Protein AF-A0A9P6A422-F1 (afdb_monomer)

Radius of gyration: 21.36 Å; Cα contacts (8 Å, |Δi|>4): 138; chains: 1; bounding box: 48×34×59 Å

Organism: Pleurotus eryngii (NCBI:txid5323)

Secondary structure (DSSP, 8-state):
--TTTTPPPPPHHHHHHHHHHHHHHHH-S-HHHHHHTHHHHHHHHHHHHHH---GGGHHHHHHHHHHHHHHHIIIIIS-HHHH--BTT--S--GGGS-HHHHHHHHHHHHT-TT-TTBTTS--SS-SPPP-TT--HHHHHHHHHHHHHHHHHHHHHHHHHHHHHS-TTT--TTTTT--GGGS-HHHHHHHHHHHHHHHHHHHHHHHHHT-

Mean predicted aligned error: 10.04 Å

Structure (mmCIF, N/CA/C/O backbone):
data_AF-A0A9P6A422-F1
#
_entry.id   AF-A0A9P6A422-F1
#
loop_
_atom_site.group_PDB
_atom_site.id
_atom_site.type_symbol
_atom_site.label_atom_id
_atom_site.label_alt_id
_atom_site.label_comp_id
_atom_site.label_asym_id
_atom_site.label_entity_id
_atom_site.label_seq_id
_atom_site.pdbx_PDB_ins_code
_atom_site.Cartn_x
_atom_site.Cartn_y
_atom_site.Cartn_z
_atom_site.occupancy
_atom_site.B_iso_or_equiv
_atom_site.auth_seq_id
_atom_site.auth_comp_id
_atom_site.auth_asym_id
_atom_site.auth_atom_id
_atom_site.pdbx_PDB_model_num
ATOM 1 N N . MET A 1 1 ? 5.322 5.965 -35.456 1.00 50.47 1 MET A N 1
ATOM 2 C CA . MET A 1 1 ? 4.698 5.016 -34.503 1.00 50.47 1 MET A CA 1
ATOM 3 C C . MET A 1 1 ? 5.110 5.480 -33.109 1.00 50.47 1 MET A C 1
ATOM 5 O O . MET A 1 1 ? 5.728 4.737 -32.365 1.00 50.47 1 MET A O 1
ATOM 9 N N . ASP A 1 2 ? 4.810 6.753 -32.805 1.00 49.56 2 ASP A N 1
ATOM 10 C CA . ASP A 1 2 ? 5.551 7.575 -31.824 1.00 49.56 2 ASP A CA 1
ATOM 11 C C . ASP A 1 2 ? 4.653 8.130 -30.707 1.00 49.56 2 ASP A C 1
ATOM 13 O O . ASP A 1 2 ? 5.105 8.862 -29.832 1.00 49.56 2 ASP A O 1
ATOM 17 N N . SER A 1 3 ? 3.362 7.783 -30.714 1.00 54.41 3 SER A N 1
ATOM 18 C CA . SER A 1 3 ? 2.372 8.323 -29.774 1.00 54.41 3 SER A CA 1
ATOM 19 C C . SER A 1 3 ? 2.436 7.711 -28.372 1.00 54.41 3 SER A C 1
ATOM 21 O O . SER A 1 3 ? 1.916 8.305 -27.432 1.00 54.41 3 SER A O 1
ATOM 23 N N . ASP A 1 4 ? 3.071 6.547 -28.198 1.00 50.34 4 ASP A N 1
ATOM 24 C CA . ASP A 1 4 ? 3.200 5.901 -26.881 1.00 50.34 4 ASP A CA 1
ATOM 25 C C . ASP A 1 4 ? 4.371 6.432 -26.048 1.00 50.34 4 ASP A C 1
ATOM 27 O O . ASP A 1 4 ? 4.423 6.224 -24.838 1.00 50.34 4 ASP A O 1
ATOM 31 N N . LEU A 1 5 ? 5.284 7.172 -26.675 1.00 53.88 5 LEU A N 1
ATOM 32 C CA . LEU A 1 5 ? 6.497 7.684 -26.046 1.00 53.88 5 LEU A CA 1
ATOM 33 C C . LEU A 1 5 ? 6.293 8.961 -25.227 1.00 53.88 5 LEU A C 1
ATOM 35 O O .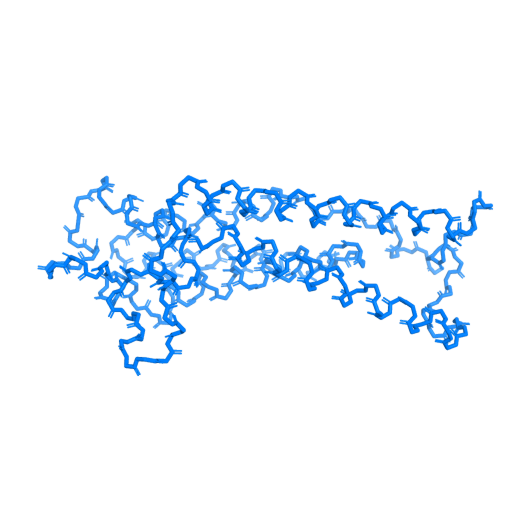 LEU A 1 5 ? 7.160 9.349 -24.449 1.00 53.88 5 LEU A O 1
ATOM 39 N N . GLN A 1 6 ? 5.158 9.630 -25.419 1.00 61.75 6 GLN A N 1
ATOM 40 C CA . GLN A 1 6 ? 4.910 10.962 -24.875 1.00 61.75 6 GLN A CA 1
ATOM 41 C C . GLN A 1 6 ? 3.718 10.983 -23.917 1.00 61.75 6 GLN A C 1
ATOM 43 O O . GLN A 1 6 ? 3.042 12.000 -23.768 1.00 61.75 6 GLN A O 1
ATOM 48 N N . ARG A 1 7 ? 3.438 9.853 -23.255 1.00 66.69 7 ARG A N 1
ATOM 49 C CA . ARG A 1 7 ? 2.461 9.839 -22.165 1.00 66.69 7 ARG A CA 1
ATOM 50 C C . ARG A 1 7 ? 3.098 10.469 -20.925 1.00 66.69 7 ARG A C 1
ATOM 52 O O . ARG A 1 7 ? 4.221 10.105 -20.572 1.00 66.69 7 ARG A O 1
ATOM 59 N N . PRO A 1 8 ? 2.422 11.426 -20.271 1.00 70.69 8 PRO A N 1
ATOM 60 C CA . PRO A 1 8 ? 2.937 12.004 -19.042 1.00 70.69 8 PRO A CA 1
ATOM 61 C C . PRO A 1 8 ? 3.071 10.905 -17.977 1.00 70.69 8 PRO A C 1
ATOM 63 O O . PRO A 1 8 ? 2.218 10.015 -17.920 1.00 70.69 8 PRO A O 1
ATOM 66 N N . PRO A 1 9 ? 4.113 10.957 -17.128 1.00 73.62 9 PRO A N 1
ATOM 67 C CA . PRO A 1 9 ? 4.265 9.996 -16.046 1.00 73.62 9 PRO A CA 1
ATOM 68 C C . PRO A 1 9 ? 3.035 10.037 -15.141 1.00 73.62 9 PRO A C 1
ATOM 70 O O . PRO A 1 9 ? 2.469 11.109 -14.883 1.00 73.62 9 PRO A O 1
ATOM 73 N N . VAL A 1 10 ? 2.623 8.872 -14.641 1.00 76.06 10 VAL A N 1
ATOM 74 C CA . VAL A 1 10 ? 1.499 8.802 -13.705 1.00 76.06 10 VAL A CA 1
ATOM 75 C C . VAL A 1 10 ? 1.846 9.617 -12.464 1.00 76.06 10 VAL A C 1
ATOM 77 O O . VAL A 1 10 ? 2.835 9.367 -11.776 1.00 76.06 10 VAL A O 1
ATOM 80 N N . SER A 1 11 ? 1.019 10.620 -12.178 1.00 82.50 11 SER A N 1
ATOM 81 C CA . SER A 1 11 ? 1.226 11.505 -11.036 1.00 82.50 11 SER A CA 1
ATOM 82 C C . SER A 1 11 ? 1.180 10.714 -9.728 1.00 82.50 11 SER A C 1
ATOM 84 O O . SER A 1 11 ? 0.173 10.073 -9.418 1.00 82.50 11 SER A O 1
ATOM 86 N N . SER A 1 12 ? 2.235 10.817 -8.913 1.00 79.69 12 SER A N 1
ATOM 87 C CA . SER A 1 12 ? 2.322 10.177 -7.590 1.00 79.69 12 SER A CA 1
ATOM 88 C C . SER A 1 12 ? 1.154 10.539 -6.665 1.00 79.69 12 SER A C 1
ATOM 90 O O . SER A 1 12 ? 0.805 9.770 -5.770 1.00 79.69 12 SER A O 1
ATOM 92 N N . TRP A 1 13 ? 0.506 11.686 -6.899 1.00 84.19 13 TRP A N 1
ATOM 93 C CA . TRP A 1 13 ? -0.685 12.108 -6.164 1.00 84.19 13 TRP A CA 1
ATOM 94 C C . TRP A 1 13 ? -1.854 11.134 -6.296 1.00 84.19 13 TRP A C 1
ATOM 96 O O . TRP A 1 13 ? -2.629 11.003 -5.353 1.00 84.19 13 TRP A O 1
ATOM 106 N N . LEU A 1 14 ? -1.968 10.409 -7.411 1.00 82.44 14 LEU A N 1
ATOM 107 C CA . LEU A 1 14 ? -3.043 9.436 -7.599 1.00 82.44 14 LEU A CA 1
ATOM 108 C C . LEU A 1 14 ? -2.920 8.257 -6.621 1.00 82.44 14 LEU A C 1
ATOM 110 O O . LEU A 1 14 ? -3.919 7.811 -6.060 1.00 82.44 14 LEU A O 1
ATOM 114 N N . LEU A 1 15 ? -1.699 7.820 -6.308 1.00 78.19 15 LEU A N 1
ATOM 115 C CA . LEU A 1 15 ? -1.462 6.786 -5.293 1.00 78.19 15 LEU A CA 1
ATOM 116 C C . LEU A 1 15 ? -1.848 7.286 -3.910 1.00 78.19 15 LEU A C 1
ATOM 118 O O . LEU A 1 15 ? -2.581 6.618 -3.183 1.00 78.19 15 LEU A O 1
ATOM 122 N N . ILE A 1 16 ? -1.391 8.495 -3.577 1.00 85.62 16 ILE A N 1
ATOM 123 C CA . ILE A 1 16 ? -1.688 9.137 -2.299 1.00 85.62 16 ILE A CA 1
ATOM 124 C C . ILE A 1 16 ? -3.201 9.308 -2.154 1.00 85.62 16 ILE A C 1
ATOM 126 O O . ILE A 1 16 ? -3.734 9.054 -1.080 1.00 85.62 16 ILE A O 1
ATOM 130 N N . SER A 1 17 ? -3.906 9.656 -3.235 1.00 88.25 17 SER A N 1
ATOM 131 C CA . SER A 1 17 ? -5.358 9.824 -3.219 1.00 88.25 17 SER A CA 1
ATOM 132 C C . SER A 1 17 ? -6.096 8.524 -2.894 1.00 88.25 17 SER A C 1
ATOM 134 O O . SER A 1 17 ? -7.025 8.546 -2.092 1.00 88.25 17 SER A O 1
ATOM 136 N N . SER A 1 18 ? -5.642 7.375 -3.412 1.00 86.94 18 SER A N 1
ATOM 137 C CA . SER A 1 18 ? -6.253 6.079 -3.088 1.00 86.94 18 SER A CA 1
ATOM 138 C C . SER A 1 18 ? -6.101 5.717 -1.602 1.00 86.94 18 SER A C 1
ATOM 140 O O . SER A 1 18 ? -7.082 5.345 -0.956 1.00 86.94 18 SER A O 1
ATOM 142 N N . ALA A 1 19 ? -4.918 5.943 -1.020 1.00 85.19 19 ALA A N 1
ATOM 143 C CA . ALA A 1 19 ? -4.679 5.745 0.410 1.00 85.19 19 ALA A CA 1
ATOM 144 C C . ALA A 1 19 ? -5.467 6.748 1.270 1.00 85.19 19 ALA A C 1
ATOM 146 O O . ALA A 1 19 ? -6.053 6.389 2.295 1.00 85.19 19 ALA A O 1
ATOM 147 N N . ALA A 1 20 ? -5.522 8.006 0.827 1.00 90.00 20 ALA A N 1
ATOM 148 C CA . ALA A 1 20 ? -6.262 9.069 1.490 1.00 90.00 20 ALA A CA 1
ATOM 149 C C . ALA A 1 20 ? -7.777 8.830 1.475 1.00 90.00 20 ALA A C 1
ATOM 151 O O . ALA A 1 20 ? -8.452 9.319 2.372 1.00 90.00 20 ALA A O 1
ATOM 152 N N . LEU A 1 21 ? -8.309 8.072 0.508 1.00 92.06 21 LEU A N 1
ATOM 153 C CA . LEU A 1 21 ? -9.710 7.635 0.468 1.00 92.06 21 LEU A CA 1
ATOM 154 C C . LEU A 1 21 ? -9.967 6.393 1.329 1.00 92.06 21 LEU A C 1
ATOM 156 O O . LEU A 1 21 ? -11.019 6.286 1.962 1.00 92.06 21 LEU A O 1
ATOM 160 N N . ALA A 1 22 ? -9.003 5.474 1.407 1.00 91.81 22 ALA A N 1
ATOM 161 C CA . ALA A 1 22 ? -9.111 4.285 2.249 1.00 91.81 22 ALA A CA 1
ATOM 162 C C . ALA A 1 22 ? -9.217 4.637 3.740 1.00 91.81 22 ALA A C 1
ATOM 164 O O . ALA A 1 22 ? -9.979 4.017 4.479 1.00 91.81 22 ALA A O 1
ATOM 165 N N . PHE A 1 23 ? -8.488 5.663 4.184 1.00 94.25 23 PHE A N 1
ATOM 166 C CA . PHE A 1 23 ? -8.504 6.113 5.574 1.00 94.25 23 PHE A CA 1
ATOM 167 C C . PHE A 1 23 ? -9.903 6.528 6.083 1.00 94.25 23 PHE A C 1
ATOM 169 O O . PHE A 1 23 ? -10.388 5.900 7.027 1.00 94.25 23 PHE A O 1
ATOM 176 N N . PRO A 1 24 ? -10.609 7.510 5.485 1.00 94.06 24 PRO A N 1
ATOM 177 C CA . PRO A 1 24 ? -11.956 7.877 5.908 1.00 94.06 24 PRO A CA 1
ATOM 178 C C . PRO A 1 24 ? -12.954 6.737 5.694 1.00 94.06 24 PRO A C 1
ATOM 180 O O . PRO A 1 24 ? -13.837 6.561 6.532 1.00 94.06 24 PRO A O 1
ATOM 183 N N . ALA A 1 25 ? -12.784 5.910 4.653 1.00 94.31 25 ALA A N 1
ATOM 184 C CA . ALA A 1 25 ? -13.606 4.718 4.464 1.00 94.31 25 ALA A CA 1
ATOM 185 C C . ALA A 1 25 ? -13.506 3.783 5.681 1.00 94.31 25 ALA A C 1
ATOM 187 O O . ALA A 1 25 ? -14.521 3.411 6.263 1.00 94.31 25 ALA A O 1
ATOM 188 N N . LEU A 1 26 ? -12.297 3.492 6.163 1.00 94.31 26 LEU A N 1
ATOM 189 C CA . LEU A 1 26 ? -12.078 2.689 7.369 1.00 94.31 26 LEU A CA 1
ATOM 190 C C . LEU A 1 26 ? -12.557 3.373 8.658 1.00 94.31 26 LEU A C 1
ATOM 192 O O . LEU A 1 26 ? -12.781 2.700 9.663 1.00 94.31 26 LEU A O 1
ATOM 196 N N . MET A 1 27 ? -12.764 4.689 8.660 1.00 94.69 27 MET A N 1
ATOM 197 C CA . MET A 1 27 ? -13.349 5.395 9.801 1.00 94.69 27 MET A CA 1
ATOM 198 C C . MET A 1 27 ? -14.884 5.303 9.842 1.00 94.69 27 MET A C 1
ATOM 200 O O . MET A 1 27 ? -15.479 5.432 10.922 1.00 94.69 27 MET A O 1
ATOM 204 N N . CYS A 1 28 ? -15.545 5.035 8.713 1.00 93.81 28 CYS A N 1
ATOM 205 C CA . CYS A 1 28 ? -16.999 4.903 8.633 1.00 93.81 28 CYS A CA 1
ATOM 206 C C . CYS A 1 28 ? -17.506 3.636 9.347 1.00 93.81 28 CYS A C 1
ATOM 208 O O . CYS A 1 28 ? -17.132 2.513 9.007 1.00 93.81 28 CYS A O 1
ATOM 210 N N . ARG A 1 29 ? -18.427 3.802 10.313 1.00 92.56 29 ARG A N 1
ATOM 211 C CA . ARG A 1 29 ? -19.076 2.676 11.028 1.00 92.56 29 ARG A CA 1
ATOM 212 C C . ARG A 1 29 ? -19.962 1.834 10.116 1.00 92.56 29 ARG A C 1
ATOM 214 O O . ARG A 1 29 ? -20.021 0.619 10.265 1.00 92.56 29 ARG A O 1
ATOM 221 N N . SER A 1 30 ? -20.668 2.493 9.200 1.00 93.06 30 SER A N 1
ATOM 222 C CA . SER A 1 30 ? -21.609 1.834 8.299 1.00 93.06 30 SER A CA 1
ATOM 223 C C . SER A 1 30 ? -20.858 1.010 7.257 1.00 93.06 30 SER A C 1
ATOM 225 O O . SER A 1 30 ? -20.099 1.567 6.464 1.00 93.06 30 SER A O 1
ATOM 227 N N . ALA A 1 31 ? -21.113 -0.299 7.225 1.00 91.62 31 ALA A N 1
ATOM 228 C CA . ALA A 1 31 ? -20.566 -1.195 6.208 1.00 91.62 31 ALA A CA 1
ATOM 229 C C . ALA A 1 31 ? -20.963 -0.760 4.788 1.00 91.62 31 ALA A C 1
ATOM 231 O O . ALA A 1 31 ? -20.162 -0.856 3.863 1.00 91.62 31 ALA A O 1
ATOM 232 N N . LEU A 1 32 ? -22.171 -0.210 4.617 1.00 93.25 32 LEU A N 1
ATOM 233 C CA . LEU A 1 32 ? -22.627 0.298 3.324 1.00 93.25 32 LEU A CA 1
ATOM 234 C C . LEU A 1 32 ? -21.834 1.537 2.894 1.00 93.25 32 LEU A C 1
ATOM 236 O O . LEU A 1 32 ? -21.436 1.629 1.738 1.00 93.25 32 LEU A O 1
ATOM 240 N N . ALA A 1 33 ? -21.531 2.447 3.826 1.00 93.06 33 ALA A N 1
ATOM 241 C CA . ALA A 1 33 ? -20.682 3.603 3.535 1.00 93.06 33 ALA A CA 1
ATOM 242 C C . ALA A 1 33 ? -19.250 3.180 3.160 1.00 93.06 33 ALA A C 1
ATOM 244 O O . ALA A 1 33 ? -18.684 3.727 2.218 1.00 93.06 33 ALA A O 1
ATOM 245 N N . ARG A 1 34 ? -18.690 2.164 3.837 1.00 93.19 34 ARG A N 1
ATOM 246 C CA . ARG A 1 34 ? -17.381 1.583 3.480 1.00 93.19 34 ARG A CA 1
ATOM 247 C C . ARG A 1 34 ? -17.375 1.032 2.058 1.00 93.19 34 ARG A C 1
ATOM 249 O O . ARG A 1 34 ? -16.509 1.392 1.268 1.00 93.19 34 ARG A O 1
ATOM 256 N N . LYS A 1 35 ? -18.379 0.222 1.716 1.00 93.62 35 LYS A N 1
ATOM 257 C CA . LYS A 1 35 ? -18.535 -0.353 0.373 1.00 93.62 35 LYS A CA 1
ATOM 258 C C . LYS A 1 35 ? -18.753 0.721 -0.692 1.00 93.62 35 LYS A C 1
ATOM 260 O O . LYS A 1 35 ? -18.189 0.617 -1.773 1.00 93.62 35 LYS A O 1
ATOM 265 N N . ALA A 1 36 ? -19.500 1.783 -0.389 1.00 94.00 36 ALA A N 1
ATOM 266 C CA . ALA A 1 36 ? -19.685 2.906 -1.309 1.00 94.00 36 ALA A CA 1
ATOM 267 C C . ALA A 1 36 ? -18.361 3.627 -1.625 1.00 94.00 36 ALA A C 1
ATOM 269 O O . ALA A 1 36 ? -18.140 4.032 -2.764 1.00 94.00 36 ALA A O 1
ATOM 270 N N . MET A 1 37 ? -17.445 3.719 -0.654 1.00 92.69 37 MET A N 1
ATOM 271 C CA . MET A 1 37 ? -16.109 4.300 -0.852 1.00 92.69 37 MET A CA 1
ATOM 272 C C . MET A 1 37 ? -15.181 3.438 -1.718 1.00 92.69 37 MET A C 1
ATOM 274 O O . MET A 1 37 ? -14.137 3.922 -2.151 1.00 92.69 37 MET A O 1
ATOM 278 N N . LEU A 1 38 ? -15.565 2.202 -2.050 1.00 91.94 38 LEU A N 1
ATOM 279 C CA . LEU A 1 38 ? -14.851 1.416 -3.052 1.00 91.94 38 LEU A CA 1
ATOM 280 C C . LEU A 1 38 ? -15.003 2.015 -4.458 1.00 91.94 38 LEU A C 1
ATOM 282 O O . LEU A 1 38 ? -14.076 1.925 -5.256 1.00 91.94 38 LEU A O 1
ATOM 286 N N . LEU A 1 39 ? -16.141 2.649 -4.761 1.00 93.75 39 LEU A N 1
ATOM 287 C CA . LEU A 1 39 ? -16.418 3.214 -6.081 1.00 93.75 39 LEU A CA 1
ATOM 288 C C . LEU A 1 39 ? -15.368 4.253 -6.525 1.00 93.75 39 LEU A C 1
ATOM 290 O O . LEU A 1 39 ? -14.818 4.086 -7.615 1.00 93.75 39 LEU A O 1
ATOM 294 N N . PRO A 1 40 ? -15.020 5.285 -5.726 1.00 93.00 40 PRO A N 1
ATOM 295 C CA . PRO A 1 40 ? -13.968 6.223 -6.117 1.00 93.00 40 PRO A CA 1
ATOM 296 C C . PRO A 1 40 ? -12.580 5.566 -6.207 1.00 93.00 40 PRO A C 1
ATOM 298 O O . PRO A 1 40 ? -11.802 5.932 -7.083 1.00 93.00 40 PRO A O 1
ATOM 301 N N . VAL A 1 41 ? -12.272 4.562 -5.375 1.00 90.06 41 VAL A N 1
ATOM 302 C CA . VAL A 1 41 ? -10.997 3.818 -5.452 1.00 90.06 41 VAL A CA 1
ATOM 303 C C . VAL A 1 41 ? -10.908 3.011 -6.750 1.00 90.06 41 VAL A C 1
ATOM 305 O O . VAL A 1 41 ? -9.895 3.068 -7.447 1.00 90.06 41 VAL A O 1
ATOM 308 N N . ALA A 1 42 ? -11.985 2.313 -7.117 1.00 89.94 42 ALA A N 1
ATOM 309 C CA . ALA A 1 42 ? -12.092 1.596 -8.383 1.00 89.94 42 ALA A CA 1
ATOM 310 C C . ALA A 1 42 ? -12.014 2.555 -9.581 1.00 89.94 42 ALA A C 1
ATOM 312 O O . ALA A 1 42 ? -11.353 2.247 -10.569 1.00 89.94 42 ALA A O 1
ATOM 313 N N . GLY A 1 43 ? -12.618 3.743 -9.470 1.00 91.31 43 GLY A N 1
ATOM 314 C CA . GLY A 1 43 ? -12.515 4.804 -10.470 1.00 91.31 43 GLY A CA 1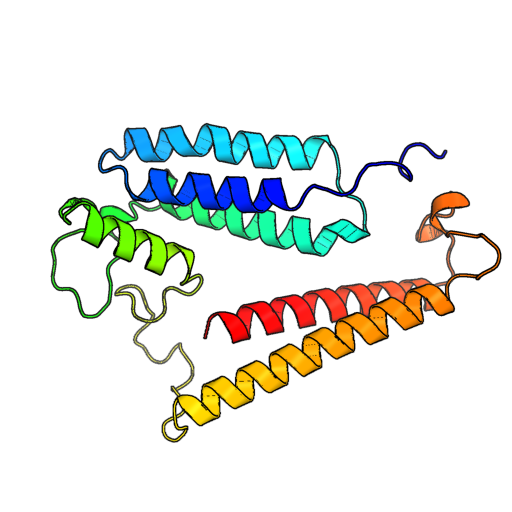
ATOM 315 C C . GLY A 1 43 ? -11.074 5.273 -10.694 1.00 91.31 43 GLY A C 1
ATOM 316 O O . GLY A 1 43 ? -10.645 5.371 -11.840 1.00 91.31 43 GLY A O 1
ATOM 317 N N . ILE A 1 44 ? -10.299 5.489 -9.624 1.00 88.31 44 ILE A N 1
ATOM 318 C CA . ILE A 1 44 ? -8.869 5.843 -9.720 1.00 88.31 44 ILE A CA 1
ATOM 319 C C . ILE A 1 44 ? -8.072 4.712 -10.379 1.00 88.31 44 ILE A C 1
ATOM 321 O O . ILE A 1 44 ? -7.267 4.969 -11.273 1.00 88.31 44 ILE A O 1
ATOM 325 N N . ALA A 1 45 ? -8.308 3.463 -9.972 1.00 87.38 45 ALA A N 1
ATOM 326 C CA . ALA A 1 45 ? -7.628 2.306 -10.549 1.00 87.38 45 ALA A CA 1
ATOM 327 C C . ALA A 1 45 ? -7.923 2.162 -12.053 1.00 87.38 45 ALA A C 1
ATOM 329 O O . ALA A 1 45 ? -7.004 1.981 -12.852 1.00 87.38 45 ALA A O 1
ATOM 330 N N . LEU A 1 46 ? -9.192 2.311 -12.448 1.00 89.38 46 LEU A N 1
ATOM 331 C CA . LEU A 1 46 ? -9.621 2.259 -13.844 1.00 89.38 46 LEU A CA 1
ATOM 332 C C . LEU A 1 46 ? -9.068 3.438 -14.657 1.00 89.38 46 LEU A C 1
ATOM 334 O O . LEU A 1 46 ? -8.621 3.253 -15.787 1.00 89.38 46 LEU A O 1
ATOM 338 N N . TYR A 1 47 ? -9.046 4.643 -14.086 1.00 87.75 47 TYR A N 1
ATOM 339 C CA . TYR A 1 47 ? -8.433 5.812 -14.718 1.00 87.75 47 TYR A CA 1
ATOM 340 C C . TYR A 1 47 ? -6.949 5.567 -15.021 1.00 87.75 47 TYR A C 1
ATOM 342 O O . TYR A 1 47 ? -6.496 5.778 -16.142 1.00 87.75 47 TYR A O 1
ATOM 350 N N . ILE A 1 48 ? -6.195 5.032 -14.061 1.00 81.88 48 ILE A N 1
ATOM 351 C CA . ILE A 1 48 ? -4.771 4.726 -14.258 1.00 81.88 48 ILE A CA 1
ATOM 352 C C . ILE A 1 48 ? -4.584 3.628 -15.313 1.00 81.88 48 ILE A C 1
ATOM 354 O O . ILE A 1 48 ? -3.705 3.737 -16.167 1.00 81.88 48 ILE A O 1
ATOM 358 N N . ALA A 1 49 ? -5.442 2.605 -15.309 1.00 82.12 49 ALA A N 1
ATOM 359 C CA . ALA A 1 49 ? -5.415 1.550 -16.318 1.00 82.12 49 ALA A CA 1
ATOM 360 C C . ALA A 1 49 ? -5.718 2.071 -17.737 1.00 82.12 49 ALA A C 1
ATOM 362 O O . ALA A 1 49 ? -5.129 1.588 -18.701 1.00 82.12 49 ALA A O 1
ATOM 363 N N . THR A 1 50 ? -6.605 3.062 -17.874 1.00 83.12 50 THR A N 1
ATOM 364 C CA . THR A 1 50 ? -7.034 3.612 -19.176 1.00 83.12 50 THR A CA 1
ATOM 365 C C . THR A 1 50 ? -6.073 4.652 -19.745 1.00 83.12 50 THR A C 1
ATOM 367 O O . THR A 1 50 ? -5.823 4.642 -20.949 1.00 83.12 50 THR A O 1
ATOM 370 N N . VAL A 1 51 ? -5.476 5.508 -18.906 1.00 80.06 51 VAL A N 1
ATOM 371 C CA . VAL A 1 51 ? -4.403 6.432 -19.326 1.00 80.06 51 VAL A CA 1
ATOM 372 C C . VAL A 1 51 ? -3.178 5.654 -19.819 1.00 80.06 51 VAL A C 1
ATOM 374 O O . VAL A 1 51 ? -2.453 6.112 -20.706 1.00 80.06 51 VAL A O 1
ATOM 377 N N . GLY A 1 52 ? -2.998 4.433 -19.313 1.00 69.00 52 GLY A N 1
ATOM 378 C CA . GLY A 1 52 ? -1.863 3.580 -19.612 1.00 69.00 52 GLY A CA 1
ATOM 379 C C . GLY A 1 52 ? -0.611 4.067 -18.894 1.00 69.00 52 GLY A C 1
ATOM 380 O O . GLY A 1 52 ? -0.415 5.255 -18.646 1.00 69.00 52 GLY A O 1
ATOM 381 N N . MET A 1 53 ? 0.236 3.117 -18.528 1.00 73.19 53 MET A N 1
ATOM 382 C CA . MET A 1 53 ? 1.459 3.372 -17.779 1.00 73.19 53 MET A CA 1
ATOM 383 C C . MET A 1 53 ? 2.657 3.213 -18.698 1.00 73.19 53 MET A C 1
ATOM 385 O O . MET A 1 53 ? 2.703 2.282 -19.506 1.00 73.19 53 MET A O 1
ATOM 389 N N . SER A 1 54 ? 3.631 4.115 -18.570 1.00 73.44 54 SER A N 1
ATOM 390 C CA . SER A 1 54 ? 4.918 3.902 -19.218 1.00 73.44 54 SER A CA 1
ATOM 391 C C . SER A 1 54 ? 5.598 2.683 -18.590 1.00 73.44 54 SER A C 1
ATOM 393 O O . SER A 1 54 ? 5.303 2.291 -17.458 1.00 73.44 54 SER A O 1
ATOM 395 N N . ILE A 1 55 ? 6.559 2.086 -19.293 1.00 65.12 55 ILE A N 1
ATOM 396 C CA . ILE A 1 55 ? 7.340 0.972 -18.736 1.00 65.12 55 ILE A CA 1
ATOM 397 C C . ILE A 1 55 ? 8.071 1.410 -17.444 1.00 65.1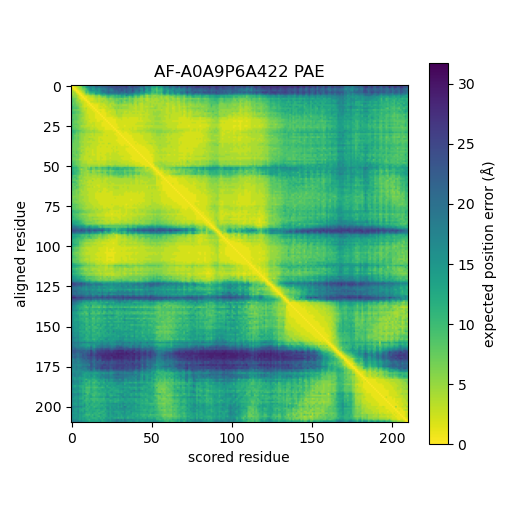2 55 ILE A C 1
ATOM 399 O O . ILE A 1 55 ? 8.218 0.623 -16.508 1.00 65.12 55 ILE A O 1
ATOM 403 N N . GLY A 1 56 ? 8.456 2.690 -17.348 1.00 65.88 56 GLY A N 1
ATOM 404 C CA . GLY A 1 56 ? 9.054 3.276 -16.144 1.00 65.88 56 GLY A CA 1
ATOM 405 C C . GLY A 1 56 ? 8.119 3.311 -14.929 1.00 65.88 56 GLY A C 1
ATOM 406 O O . GLY A 1 56 ? 8.598 3.315 -13.796 1.00 65.88 56 GLY A O 1
ATOM 407 N N . ASP A 1 57 ? 6.803 3.248 -15.145 1.00 73.81 57 ASP A N 1
ATOM 408 C CA . ASP A 1 57 ? 5.784 3.293 -14.093 1.00 73.81 57 ASP A CA 1
ATOM 409 C C . ASP A 1 57 ? 5.412 1.897 -13.561 1.00 73.81 57 ASP A C 1
ATOM 411 O O . ASP A 1 57 ? 4.565 1.781 -12.678 1.00 73.81 57 ASP A O 1
ATOM 415 N N . TYR A 1 58 ? 6.043 0.818 -14.040 1.00 71.69 58 TYR A N 1
ATOM 416 C CA . TYR A 1 58 ? 5.668 -0.559 -13.686 1.00 71.69 58 TYR A CA 1
ATOM 417 C C . TYR A 1 58 ? 5.707 -0.847 -12.176 1.00 71.69 58 TYR A C 1
ATOM 419 O O . TYR A 1 58 ? 4.815 -1.491 -11.624 1.00 71.69 58 TYR A O 1
ATOM 427 N N . VAL A 1 59 ? 6.723 -0.341 -11.469 1.00 73.19 59 VAL A N 1
ATOM 428 C CA . VAL A 1 59 ? 6.814 -0.487 -10.003 1.00 73.19 59 VAL A CA 1
ATOM 429 C C . VAL A 1 59 ? 5.629 0.199 -9.324 1.00 73.19 59 VAL A C 1
ATOM 431 O O . VAL A 1 59 ? 5.058 -0.326 -8.367 1.00 73.19 59 VAL A O 1
ATOM 434 N N . MET A 1 60 ? 5.235 1.354 -9.857 1.00 75.88 60 MET A N 1
ATOM 435 C CA . MET A 1 60 ? 4.113 2.130 -9.361 1.00 75.88 60 MET A CA 1
ATOM 436 C C . MET A 1 60 ? 2.781 1.428 -9.611 1.00 75.88 60 MET A C 1
ATOM 438 O O . MET A 1 60 ? 1.951 1.343 -8.708 1.00 75.88 60 MET A O 1
ATOM 442 N N . ALA A 1 61 ? 2.624 0.856 -10.805 1.00 78.44 61 ALA A N 1
ATOM 443 C CA . ALA A 1 61 ? 1.503 0.010 -11.187 1.00 78.44 61 ALA A CA 1
ATOM 444 C C . ALA A 1 61 ? 1.319 -1.151 -10.207 1.00 78.44 61 ALA A C 1
ATOM 446 O O . ALA A 1 61 ? 0.218 -1.389 -9.710 1.00 78.44 61 ALA A O 1
ATOM 447 N N . GLY A 1 62 ? 2.412 -1.858 -9.903 1.00 78.94 62 GLY A N 1
ATOM 448 C CA . GLY A 1 62 ? 2.406 -2.984 -8.975 1.00 78.94 62 GLY A CA 1
ATOM 449 C C . GLY A 1 62 ? 2.015 -2.562 -7.560 1.00 78.94 62 GLY A C 1
ATOM 450 O O . GLY A 1 62 ? 1.153 -3.193 -6.948 1.00 78.94 62 GLY A O 1
ATOM 451 N N . ALA A 1 63 ? 2.592 -1.465 -7.060 1.00 80.38 63 ALA A N 1
ATOM 452 C CA . ALA A 1 63 ? 2.266 -0.924 -5.742 1.00 80.38 63 ALA A CA 1
ATOM 453 C C . ALA A 1 63 ? 0.794 -0.493 -5.642 1.00 80.38 63 ALA A C 1
ATOM 455 O O . ALA A 1 63 ? 0.114 -0.861 -4.685 1.00 80.38 63 ALA A O 1
ATOM 456 N N . LEU A 1 64 ? 0.285 0.227 -6.647 1.00 82.69 64 LEU A N 1
ATOM 457 C CA . LEU A 1 64 ? -1.122 0.612 -6.735 1.00 82.69 64 LEU A CA 1
ATOM 458 C C . LEU A 1 64 ? -2.031 -0.614 -6.750 1.00 82.69 64 LEU 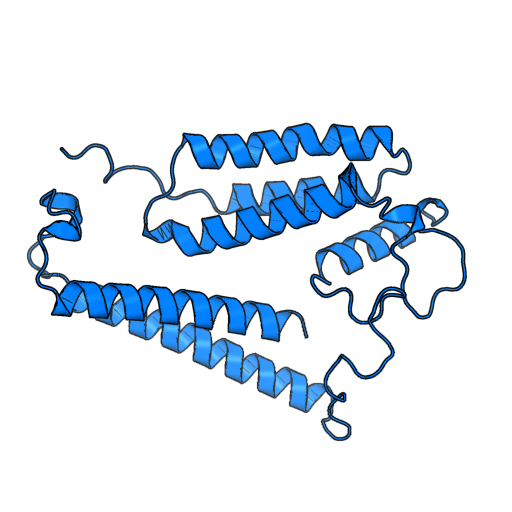A C 1
ATOM 460 O O . LEU A 1 64 ? -3.006 -0.658 -6.011 1.00 82.69 64 LEU A O 1
ATOM 464 N N . THR A 1 65 ? -1.713 -1.602 -7.583 1.00 83.56 65 THR A N 1
ATOM 465 C CA . THR A 1 65 ? -2.518 -2.818 -7.734 1.00 83.56 65 THR A CA 1
ATOM 466 C C . THR A 1 65 ? -2.625 -3.554 -6.402 1.00 83.56 65 THR A C 1
ATOM 468 O O . THR A 1 65 ? -3.729 -3.845 -5.946 1.00 83.56 65 THR A O 1
ATOM 471 N N . ALA A 1 66 ? -1.493 -3.778 -5.725 1.00 84.69 66 ALA A N 1
ATOM 472 C CA . ALA A 1 66 ? -1.474 -4.378 -4.393 1.00 84.69 66 ALA A CA 1
ATOM 473 C C . ALA A 1 66 ? -2.295 -3.560 -3.381 1.00 84.69 66 ALA A C 1
ATOM 475 O O . ALA A 1 66 ? -3.028 -4.127 -2.572 1.00 84.69 66 ALA A O 1
ATOM 476 N N . HIS A 1 67 ? -2.214 -2.229 -3.450 1.00 85.94 67 HIS A N 1
ATOM 477 C CA . HIS A 1 67 ? -2.959 -1.341 -2.566 1.00 85.94 67 HIS A CA 1
ATOM 478 C C . HIS A 1 67 ? -4.473 -1.387 -2.814 1.00 85.94 67 HIS A C 1
ATOM 480 O O . HIS A 1 67 ? -5.244 -1.496 -1.865 1.00 85.94 67 HIS A O 1
ATOM 486 N N . VAL A 1 68 ? -4.907 -1.370 -4.076 1.00 89.06 68 VAL A N 1
ATOM 487 C CA . VAL A 1 68 ? -6.321 -1.483 -4.463 1.00 89.06 68 VAL A CA 1
ATOM 488 C C . VAL A 1 68 ? -6.899 -2.816 -4.002 1.00 89.06 68 VAL A C 1
ATOM 490 O O . VAL A 1 68 ? -7.993 -2.826 -3.444 1.00 89.06 68 VAL A O 1
ATOM 493 N N . PHE A 1 69 ? -6.166 -3.923 -4.159 1.00 90.06 69 PHE A N 1
ATOM 494 C CA . PHE A 1 69 ? -6.606 -5.224 -3.650 1.00 90.06 69 PHE A CA 1
ATOM 495 C C . PHE A 1 69 ? -6.708 -5.254 -2.124 1.00 90.06 69 PHE A C 1
ATOM 497 O O . PHE A 1 69 ? -7.690 -5.775 -1.603 1.00 90.06 69 PHE A O 1
ATOM 504 N N . ALA A 1 70 ? -5.755 -4.655 -1.406 1.00 90.56 70 ALA A N 1
ATOM 505 C CA . ALA A 1 70 ? -5.832 -4.550 0.051 1.00 90.56 70 ALA A CA 1
ATOM 506 C C . ALA A 1 70 ? -7.044 -3.714 0.502 1.00 90.56 70 ALA A C 1
ATOM 508 O O . ALA A 1 70 ? -7.775 -4.112 1.404 1.00 90.56 70 ALA A O 1
ATOM 509 N N . ILE A 1 71 ? -7.305 -2.576 -0.151 1.00 91.81 71 ILE A N 1
ATOM 510 C CA . ILE A 1 71 ? -8.488 -1.750 0.132 1.00 91.81 71 ILE A CA 1
ATOM 511 C C . ILE A 1 71 ? -9.774 -2.518 -0.187 1.00 91.81 71 ILE A C 1
ATOM 513 O O . ILE A 1 71 ? -10.724 -2.478 0.592 1.00 91.81 71 ILE A O 1
ATOM 517 N N . PHE A 1 72 ? -9.814 -3.212 -1.324 1.00 93.44 72 PHE A N 1
ATOM 518 C CA . PHE A 1 72 ? -10.952 -4.033 -1.722 1.00 93.44 72 PHE A CA 1
ATOM 519 C C . PHE A 1 72 ? -11.249 -5.113 -0.682 1.00 93.44 72 PHE A C 1
ATOM 521 O O . PHE A 1 72 ? -12.401 -5.262 -0.275 1.00 93.44 72 PHE A O 1
ATOM 528 N N . ASP A 1 73 ? -10.218 -5.803 -0.198 1.00 92.81 73 ASP A N 1
ATOM 529 C CA . ASP A 1 73 ? -10.358 -6.779 0.874 1.00 92.81 73 ASP A CA 1
ATOM 530 C C . ASP A 1 73 ? -10.941 -6.136 2.142 1.00 92.81 73 ASP A C 1
ATOM 532 O O . ASP A 1 73 ? -11.995 -6.556 2.613 1.00 92.81 73 ASP A O 1
ATOM 536 N N . PHE A 1 74 ? -10.349 -5.042 2.630 1.00 92.38 74 PHE A N 1
ATOM 537 C CA . PHE A 1 74 ? -10.788 -4.393 3.870 1.00 92.38 74 PHE A CA 1
ATOM 538 C C . PHE A 1 74 ? -12.177 -3.740 3.809 1.00 92.38 74 PHE A C 1
ATOM 540 O O . PHE A 1 74 ? -12.820 -3.573 4.848 1.00 92.38 74 PHE A O 1
ATOM 547 N N . LEU A 1 75 ? -12.621 -3.286 2.633 1.00 93.25 75 LEU A N 1
ATOM 548 C CA . LEU A 1 75 ? -13.895 -2.574 2.488 1.00 93.25 75 LEU A CA 1
ATOM 549 C C . LEU A 1 75 ? -15.040 -3.469 2.004 1.00 93.25 75 LEU A C 1
ATOM 551 O O . LEU A 1 75 ? -16.194 -3.194 2.349 1.00 93.25 75 LEU A O 1
ATOM 555 N N . ALA A 1 76 ? -14.756 -4.488 1.189 1.00 93.06 76 ALA A N 1
ATOM 556 C CA . ALA A 1 76 ? -15.781 -5.268 0.499 1.00 93.06 76 ALA A CA 1
ATOM 557 C C . ALA A 1 76 ? -15.843 -6.735 0.925 1.00 93.06 76 ALA A C 1
ATOM 559 O O . ALA A 1 76 ? -16.955 -7.229 1.132 1.00 93.06 76 ALA A O 1
ATOM 560 N N . LEU A 1 77 ? -14.693 -7.409 1.025 1.00 93.12 77 LEU A N 1
ATOM 561 C CA . LEU A 1 77 ? -14.636 -8.847 1.305 1.00 93.12 77 LEU A CA 1
ATOM 562 C C . LEU A 1 77 ? -14.714 -9.133 2.801 1.00 93.12 77 LEU A C 1
ATOM 564 O O . LEU A 1 77 ? -15.557 -9.910 3.240 1.00 93.12 77 LEU A O 1
ATOM 568 N N . THR A 1 78 ? -13.857 -8.467 3.563 1.00 91.00 78 THR A N 1
ATOM 569 C CA . THR A 1 78 ? -13.666 -8.678 4.991 1.00 91.00 78 THR A CA 1
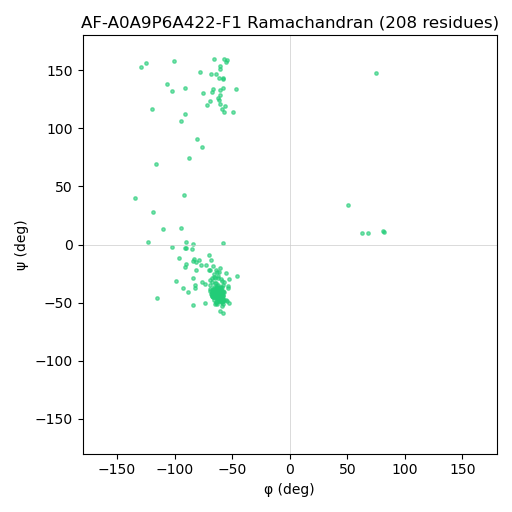ATOM 570 C C . THR A 1 78 ? -14.376 -7.567 5.754 1.00 91.00 78 THR A C 1
ATOM 572 O O . THR A 1 78 ? -14.191 -6.384 5.446 1.00 91.00 78 THR A O 1
ATOM 575 N N . ASP A 1 79 ? -15.168 -7.893 6.784 1.00 91.00 79 ASP A N 1
ATOM 576 C CA . ASP A 1 79 ? -15.641 -6.843 7.689 1.00 91.00 79 ASP A CA 1
ATOM 577 C C . ASP A 1 79 ? -14.501 -6.444 8.626 1.00 91.00 79 ASP A C 1
ATOM 579 O O . ASP A 1 79 ? -14.394 -6.913 9.761 1.00 91.00 79 ASP A O 1
ATOM 583 N N . ALA A 1 80 ? -13.644 -5.543 8.139 1.00 91.94 80 ALA A N 1
ATOM 584 C CA . ALA A 1 80 ? -12.459 -5.097 8.854 1.00 91.94 80 ALA A CA 1
ATOM 585 C C . ALA A 1 80 ? -12.781 -4.610 10.276 1.00 91.94 80 ALA A C 1
ATOM 587 O O . ALA A 1 80 ? -11.960 -4.757 11.173 1.00 91.94 80 ALA A O 1
ATOM 588 N N . HIS A 1 81 ? -13.979 -4.067 10.522 1.00 91.94 81 HIS A N 1
ATOM 589 C CA . HIS A 1 81 ? -14.340 -3.594 11.859 1.00 91.94 81 HIS A CA 1
ATOM 590 C C . HIS A 1 81 ? -14.620 -4.725 12.839 1.00 91.94 81 HIS A C 1
ATOM 592 O O . HIS A 1 81 ? -14.335 -4.555 14.024 1.00 91.94 81 HIS A O 1
ATOM 598 N N . LEU A 1 82 ? -15.185 -5.834 12.366 1.00 89.56 82 LEU A N 1
ATOM 599 C CA . LEU A 1 82 ? -15.543 -6.985 13.191 1.00 89.56 82 LEU A CA 1
ATOM 600 C C . LEU A 1 82 ? -14.387 -7.978 13.318 1.00 89.56 82 LEU A C 1
ATOM 602 O O . LEU A 1 82 ? -14.147 -8.500 14.406 1.00 89.56 82 LEU A O 1
ATOM 606 N N . GLU A 1 83 ? -13.672 -8.219 12.224 1.00 89.94 83 GLU A N 1
ATOM 607 C CA . GLU A 1 83 ? -12.693 -9.300 12.125 1.00 89.94 83 GLU A CA 1
ATOM 608 C C . GLU A 1 83 ? -11.277 -8.854 12.493 1.00 89.94 83 GLU A C 1
ATOM 610 O O . GLU A 1 83 ? -10.547 -9.597 13.151 1.00 89.94 83 GLU A O 1
ATOM 615 N N . LEU A 1 84 ? -10.881 -7.631 12.119 1.00 91.38 84 LEU A N 1
ATOM 616 C CA . LEU A 1 84 ? -9.508 -7.163 12.291 1.00 91.38 84 LEU A CA 1
ATOM 617 C C . LEU A 1 84 ? -9.356 -6.392 13.603 1.00 91.38 84 LEU A C 1
ATOM 619 O O . LEU A 1 84 ? -9.744 -5.230 13.752 1.00 91.38 84 LEU A O 1
ATOM 623 N N . ARG A 1 85 ? -8.712 -7.042 14.569 1.00 90.62 85 ARG A N 1
ATOM 624 C CA . ARG A 1 85 ? -8.391 -6.472 15.883 1.00 90.62 85 ARG A CA 1
ATOM 625 C C . ARG A 1 85 ? -6.920 -6.658 16.221 1.00 90.62 85 ARG A C 1
ATOM 627 O O . ARG A 1 85 ? -6.289 -7.611 15.768 1.00 90.62 85 ARG A O 1
ATOM 634 N N . LEU A 1 86 ? -6.382 -5.766 17.046 1.00 89.50 86 LEU A N 1
ATOM 635 C CA . LEU A 1 86 ? -5.031 -5.923 17.584 1.00 89.50 86 LEU A CA 1
ATOM 636 C C . LEU A 1 86 ? -4.995 -7.101 18.568 1.00 89.50 86 LEU A C 1
ATOM 638 O O . LEU A 1 86 ? -5.978 -7.357 19.262 1.00 89.50 86 LEU A O 1
ATOM 642 N N . ALA A 1 87 ? -3.872 -7.818 18.631 1.00 86.19 87 ALA A N 1
ATOM 643 C CA . ALA A 1 87 ? -3.736 -9.040 19.427 1.00 86.19 87 ALA A CA 1
ATOM 644 C C . ALA A 1 87 ? -4.005 -8.812 20.927 1.00 86.19 87 ALA A C 1
ATOM 646 O O . ALA A 1 87 ? -4.637 -9.650 21.568 1.00 86.19 87 ALA A O 1
ATOM 647 N N . ASP A 1 88 ? -3.595 -7.653 21.447 1.00 82.25 88 ASP A N 1
ATOM 648 C CA . ASP A 1 88 ? -3.745 -7.281 22.860 1.00 82.25 88 ASP A CA 1
ATOM 649 C C . ASP A 1 88 ? -5.122 -6.672 23.186 1.00 82.25 88 ASP A C 1
ATOM 651 O O . ASP A 1 88 ? -5.414 -6.361 24.340 1.00 82.25 88 ASP A O 1
ATOM 655 N N . GLN A 1 89 ? -5.983 -6.469 22.183 1.00 77.00 89 GLN A N 1
ATOM 656 C CA . GLN A 1 89 ? -7.324 -5.929 22.389 1.00 77.00 89 GLN A CA 1
ATOM 657 C C . GLN A 1 89 ? -8.329 -7.068 22.604 1.00 77.00 89 GLN A C 1
ATOM 659 O O . GLN A 1 89 ? -8.649 -7.849 21.696 1.00 77.00 89 GLN A O 1
ATOM 664 N N . ALA A 1 90 ? -8.862 -7.139 23.828 1.00 72.00 90 ALA A N 1
ATOM 665 C CA . ALA A 1 90 ? -10.105 -7.852 24.097 1.00 72.00 90 ALA A CA 1
ATOM 666 C C . ALA A 1 90 ? -11.238 -7.222 23.271 1.00 72.00 90 ALA A C 1
ATOM 668 O O . ALA A 1 90 ? -11.162 -6.041 22.930 1.00 72.00 90 ALA A O 1
ATOM 669 N N . ALA A 1 91 ? -12.273 -8.004 22.942 1.00 66.44 91 ALA A N 1
ATOM 670 C CA . ALA A 1 91 ? -13.458 -7.484 22.261 1.00 66.44 91 ALA A CA 1
ATOM 671 C C . ALA A 1 91 ? -13.945 -6.229 23.009 1.00 66.44 91 ALA A C 1
ATOM 673 O O . ALA A 1 91 ? -14.291 -6.312 24.188 1.00 66.44 91 ALA A O 1
ATOM 674 N N . PRO A 1 92 ? -13.872 -5.060 22.355 1.00 63.97 92 PRO A N 1
ATOM 675 C CA . PRO A 1 92 ? -14.877 -4.759 21.350 1.00 63.97 92 PRO A CA 1
ATOM 676 C C . PRO A 1 92 ? -14.303 -4.422 19.955 1.00 63.97 92 PRO A C 1
ATOM 678 O O . PRO A 1 92 ? -13.158 -4.009 19.795 1.00 63.97 92 PRO A O 1
ATOM 681 N N . SER A 1 93 ? -15.135 -4.626 18.931 1.00 80.38 93 SER A N 1
ATOM 682 C CA . SER A 1 93 ? -14.843 -4.391 17.505 1.00 80.38 93 SER A CA 1
ATOM 683 C C . SER A 1 93 ? -14.364 -2.954 17.207 1.00 80.38 93 SER A C 1
ATOM 685 O O . SER A 1 93 ? -14.709 -2.007 17.925 1.00 80.38 93 SER A O 1
ATOM 687 N N . ALA A 1 94 ? -13.643 -2.729 16.103 1.00 85.56 94 ALA A N 1
ATOM 688 C CA . ALA A 1 94 ? -13.242 -1.372 15.703 1.00 85.56 94 ALA A CA 1
ATOM 689 C C . ALA A 1 94 ? -14.455 -0.453 15.423 1.00 85.56 94 ALA A C 1
ATOM 691 O O . ALA A 1 94 ? -14.385 0.778 15.561 1.00 85.56 94 ALA A O 1
ATOM 692 N N . GLY A 1 95 ? -15.607 -1.052 15.099 1.00 85.81 95 GLY A N 1
ATOM 693 C CA . GLY A 1 95 ? -16.883 -0.362 14.915 1.00 85.81 95 GLY A CA 1
ATOM 694 C C . GLY A 1 95 ? -17.356 0.367 16.176 1.00 85.81 95 GLY A C 1
ATOM 695 O O . GLY A 1 95 ? -17.848 1.494 16.087 1.00 85.81 95 GLY A O 1
ATOM 696 N N . SER A 1 96 ? -17.107 -0.208 17.351 1.00 89.12 96 SER A N 1
ATOM 697 C CA . SER A 1 96 ? -17.468 0.355 18.663 1.00 89.12 96 SER A CA 1
ATOM 698 C C . SER A 1 96 ? -16.477 1.382 19.215 1.00 89.12 96 SER A C 1
ATOM 700 O O . SER A 1 96 ? -16.820 2.110 20.145 1.00 89.12 96 SER A O 1
ATOM 702 N N . LEU A 1 97 ? -15.276 1.502 18.639 1.00 90.25 97 LEU A N 1
ATOM 703 C CA . LEU A 1 97 ? -14.277 2.455 19.126 1.00 90.25 97 LEU A CA 1
ATOM 704 C C . LEU A 1 97 ? -14.751 3.918 18.981 1.00 90.25 97 LEU A C 1
ATOM 706 O O . LEU A 1 97 ? -15.437 4.260 18.001 1.00 90.25 97 LEU A O 1
ATOM 710 N N . PRO A 1 98 ? -14.351 4.812 19.906 1.00 92.69 98 PRO A N 1
ATOM 711 C CA . PRO A 1 98 ? -14.434 6.257 19.712 1.00 92.69 98 PRO A CA 1
ATOM 712 C C . PRO A 1 98 ? -13.723 6.702 18.428 1.00 92.69 98 PRO A C 1
ATOM 714 O O . PRO A 1 98 ? -12.847 6.006 17.917 1.00 92.69 98 PRO A O 1
ATOM 717 N N . PHE A 1 99 ? -14.074 7.882 17.915 1.00 93.31 99 PHE A N 1
ATOM 718 C CA . PHE A 1 99 ? -13.563 8.391 16.635 1.00 93.31 99 PHE A CA 1
ATOM 719 C C . PHE A 1 99 ? -12.028 8.381 16.544 1.00 93.31 99 PHE A C 1
ATOM 721 O O . PHE A 1 99 ? -11.474 7.823 15.601 1.00 93.31 99 PHE A O 1
ATOM 728 N N . PHE A 1 100 ? -11.339 8.928 17.550 1.00 94.31 100 PHE A N 1
ATOM 729 C CA . PHE A 1 100 ? -9.874 8.989 17.572 1.00 94.31 100 PHE A CA 1
ATOM 730 C C . PHE A 1 100 ? -9.212 7.614 17.688 1.00 94.31 100 PHE A C 1
ATOM 732 O O . PHE A 1 100 ? -8.203 7.361 17.034 1.00 94.31 100 PHE A O 1
ATOM 739 N N . GLU A 1 101 ? -9.784 6.704 18.475 1.00 92.31 101 GLU A N 1
ATOM 740 C CA . GLU A 1 101 ? -9.259 5.340 18.589 1.00 92.31 101 GLU A CA 1
ATOM 741 C C . GLU A 1 101 ? -9.474 4.551 17.297 1.00 92.31 101 GLU A C 1
ATOM 743 O O . GLU A 1 101 ? -8.589 3.810 16.872 1.00 92.31 101 GLU A O 1
ATOM 748 N N . ARG A 1 102 ? -10.586 4.787 16.591 1.00 93.62 102 ARG A N 1
ATOM 749 C CA . ARG A 1 102 ? -10.778 4.230 15.250 1.00 93.62 102 ARG A CA 1
ATOM 750 C C . ARG A 1 102 ? -9.809 4.825 14.235 1.00 93.62 102 ARG A C 1
ATOM 752 O O . ARG A 1 102 ? -9.305 4.085 13.402 1.00 93.62 102 ARG A O 1
ATOM 759 N N . ALA A 1 103 ? -9.518 6.123 14.306 1.00 94.81 103 ALA A N 1
ATOM 760 C CA . ALA A 1 103 ? -8.519 6.751 13.442 1.00 94.81 103 ALA A CA 1
ATOM 761 C C . ALA A 1 103 ? -7.132 6.116 13.648 1.00 94.81 103 ALA A C 1
ATOM 763 O O . ALA A 1 103 ? -6.469 5.750 12.680 1.00 94.81 103 ALA A O 1
ATOM 764 N N . LYS A 1 104 ? -6.720 5.905 14.908 1.00 93.69 104 LYS A N 1
ATOM 765 C CA . LYS A 1 104 ? -5.477 5.189 15.243 1.00 93.69 104 LYS A CA 1
ATOM 766 C C . LYS A 1 104 ? -5.495 3.748 14.736 1.00 93.69 104 LYS A C 1
ATOM 768 O O . LYS A 1 104 ? -4.497 3.291 14.188 1.00 93.69 104 LYS A O 1
ATOM 773 N N . TRP A 1 105 ? -6.609 3.038 14.912 1.00 93.81 105 TRP A N 1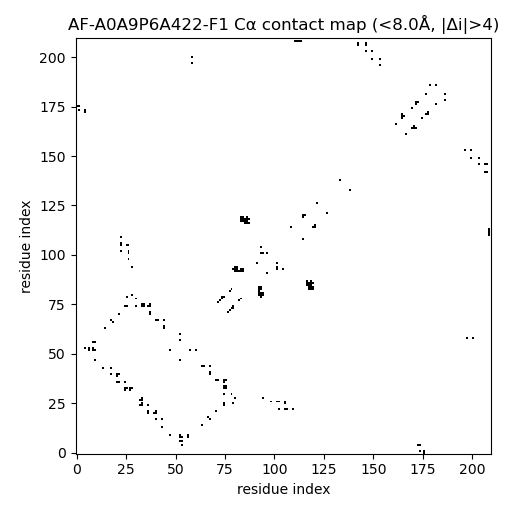
ATOM 774 C CA . TRP A 1 105 ? -6.789 1.675 14.413 1.00 93.81 105 TRP A CA 1
ATOM 775 C C . TRP A 1 105 ? -6.684 1.609 12.882 1.00 93.81 105 TRP A C 1
ATOM 777 O O . TRP A 1 105 ? -5.923 0.797 12.368 1.00 93.81 105 TRP A O 1
ATOM 787 N N . ALA A 1 106 ? -7.358 2.510 12.162 1.00 94.12 106 ALA A N 1
ATOM 788 C CA . ALA A 1 106 ? -7.331 2.576 10.702 1.00 94.12 106 ALA A CA 1
ATOM 789 C C . ALA A 1 106 ? -5.927 2.909 10.189 1.00 94.12 106 ALA A C 1
ATOM 791 O O . ALA A 1 106 ? -5.446 2.272 9.256 1.00 94.12 106 ALA A O 1
ATOM 792 N N . LEU A 1 107 ? -5.235 3.854 10.838 1.00 92.94 107 LEU A N 1
ATOM 793 C CA . LEU A 1 107 ? -3.848 4.169 10.510 1.00 92.94 107 LEU A CA 1
ATOM 794 C C . LEU A 1 107 ? -2.949 2.948 10.717 1.00 92.94 107 LEU A C 1
ATOM 796 O O . LEU A 1 107 ? -2.204 2.592 9.812 1.00 92.94 107 LEU A O 1
ATOM 800 N N . ARG A 1 108 ? -3.066 2.266 11.867 1.00 91.88 108 ARG A N 1
ATOM 801 C CA . ARG A 1 108 ? -2.319 1.030 12.141 1.00 91.88 108 ARG A CA 1
ATOM 802 C C . ARG A 1 108 ? -2.605 -0.042 11.100 1.00 91.88 108 ARG A C 1
ATOM 804 O O . ARG A 1 108 ? -1.667 -0.723 10.702 1.00 91.88 108 ARG A O 1
ATOM 811 N N . LEU A 1 109 ? -3.855 -0.194 10.666 1.00 92.31 109 LEU A N 1
ATOM 812 C CA . LEU A 1 109 ? -4.239 -1.171 9.650 1.00 92.31 109 LEU A CA 1
ATOM 813 C C . LEU A 1 109 ? -3.571 -0.860 8.306 1.00 92.31 109 LEU A C 1
ATOM 815 O O . LEU A 1 109 ? -2.899 -1.718 7.742 1.00 92.31 109 LEU A O 1
ATOM 819 N N . LEU A 1 110 ? -3.670 0.389 7.844 1.00 89.62 110 LEU A N 1
ATOM 820 C CA . LEU A 1 110 ? -3.079 0.829 6.576 1.00 89.62 110 LEU A CA 1
ATOM 821 C C . LEU A 1 110 ? -1.546 0.764 6.574 1.00 89.62 110 LEU A C 1
ATOM 823 O O . LEU A 1 110 ? -0.945 0.551 5.524 1.00 89.62 110 LEU A O 1
ATOM 827 N N . THR A 1 111 ? -0.903 0.911 7.735 1.00 86.75 111 THR A N 1
ATOM 828 C CA . THR A 1 111 ? 0.556 0.778 7.873 1.00 86.75 111 THR A CA 1
ATOM 829 C C . THR A 1 111 ? 1.017 -0.647 8.193 1.00 86.75 111 THR A C 1
ATOM 831 O O . THR A 1 111 ? 2.219 -0.873 8.301 1.00 86.75 111 THR A O 1
ATOM 834 N N . SER A 1 112 ? 0.101 -1.606 8.369 1.00 87.62 112 SER A N 1
ATOM 835 C CA . SER A 1 112 ? 0.414 -2.998 8.732 1.00 87.62 112 SER A CA 1
ATOM 836 C C . SER A 1 112 ? -0.001 -3.966 7.620 1.00 87.62 112 SER A C 1
ATOM 838 O O . SER A 1 112 ? -0.903 -4.776 7.822 1.00 87.62 112 SER A O 1
ATOM 840 N N . PRO A 1 113 ? 0.673 -3.971 6.457 1.00 79.12 113 PRO A N 1
ATOM 841 C CA . PRO A 1 113 ? 0.293 -4.819 5.316 1.00 79.12 113 PRO A CA 1
ATOM 842 C C . PRO A 1 113 ? 0.331 -6.323 5.620 1.00 79.12 113 PRO A C 1
ATOM 844 O O . PRO A 1 113 ? -0.255 -7.118 4.898 1.00 79.12 113 PRO A O 1
ATOM 847 N N . ARG A 1 114 ? 1.064 -6.723 6.666 1.00 79.88 114 ARG A N 1
ATOM 848 C CA . ARG A 1 114 ? 1.221 -8.118 7.100 1.00 79.88 114 ARG A CA 1
ATOM 849 C C . ARG A 1 114 ? 0.379 -8.475 8.313 1.00 79.88 114 ARG A C 1
ATOM 851 O O . ARG A 1 114 ? 0.471 -9.603 8.781 1.00 79.88 114 ARG A O 1
ATOM 858 N N . LEU A 1 115 ? -0.361 -7.508 8.859 1.00 86.62 115 LEU A N 1
ATOM 859 C CA . LEU A 1 115 ? -1.165 -7.686 10.064 1.00 86.62 115 LEU A CA 1
ATOM 860 C C . LEU A 1 115 ? -0.372 -8.308 11.239 1.00 86.62 115 LEU A C 1
ATOM 862 O O . LEU A 1 115 ? -0.919 -9.039 12.058 1.00 86.62 115 LEU A O 1
ATOM 866 N N . ILE A 1 116 ? 0.926 -7.996 11.358 1.00 84.69 116 ILE A N 1
ATOM 867 C CA . ILE A 1 116 ? 1.751 -8.426 12.500 1.00 84.69 116 ILE A CA 1
ATOM 868 C C . ILE A 1 116 ? 1.261 -7.698 13.757 1.00 84.69 116 ILE A C 1
ATOM 870 O O . ILE A 1 116 ? 1.096 -6.478 13.744 1.00 84.69 116 ILE A O 1
ATOM 874 N N . GLY A 1 117 ? 1.032 -8.433 14.844 1.00 85.44 117 GLY A N 1
ATOM 875 C CA . GLY A 1 117 ? 0.429 -7.912 16.071 1.00 85.44 117 GLY A CA 1
ATOM 876 C C . GLY A 1 117 ? -1.098 -7.807 16.020 1.00 85.44 117 GLY A C 1
ATOM 877 O O . GLY A 1 117 ? -1.696 -7.182 16.898 1.00 85.44 117 GLY A O 1
ATOM 878 N N . TRP A 1 118 ? -1.740 -8.403 15.014 1.00 90.94 118 TRP A N 1
ATOM 879 C CA . TRP A 1 118 ? -3.195 -8.516 14.919 1.00 90.94 118 TRP A CA 1
ATOM 880 C C . TRP A 1 118 ? -3.655 -9.911 15.350 1.00 90.94 118 TRP A C 1
ATOM 882 O O . TRP A 1 118 ? -2.891 -10.871 15.334 1.00 90.94 118 TRP A O 1
ATOM 892 N N . ALA A 1 119 ? -4.915 -10.050 15.755 1.00 88.94 119 ALA A N 1
ATOM 893 C CA . ALA A 1 119 ? -5.442 -11.316 16.263 1.00 88.94 119 ALA A CA 1
ATOM 894 C C . ALA A 1 119 ? -5.446 -12.449 15.224 1.00 88.94 119 ALA A C 1
ATOM 896 O O . ALA A 1 119 ? -5.417 -13.616 15.613 1.00 88.94 119 ALA A O 1
ATOM 897 N N . ASN A 1 120 ? -5.456 -12.099 13.936 1.00 86.00 120 ASN A N 1
ATOM 898 C CA . ASN A 1 120 ? -5.412 -13.019 12.801 1.00 86.00 120 ASN A CA 1
ATOM 899 C C . ASN A 1 120 ? -3.977 -13.438 12.442 1.00 86.00 120 ASN A C 1
ATOM 901 O O . ASN A 1 120 ? -3.786 -14.198 11.495 1.00 86.00 120 ASN A O 1
ATOM 905 N N . GLU A 1 121 ? -2.965 -12.952 13.169 1.00 84.69 121 GLU A N 1
ATOM 906 C CA . GLU A 1 121 ? -1.587 -13.385 12.965 1.00 84.69 121 GLU A CA 1
ATOM 907 C C . GLU A 1 121 ? -1.471 -14.907 13.212 1.00 84.69 121 GLU A C 1
ATOM 909 O O . GLU A 1 121 ? -1.912 -15.394 14.261 1.00 84.69 121 GLU A O 1
ATOM 914 N N . PRO A 1 122 ? -0.881 -15.679 12.279 1.00 81.44 122 PRO A N 1
ATOM 915 C CA . PRO A 1 122 ? -0.688 -17.115 12.444 1.00 81.44 122 PRO A CA 1
ATOM 916 C C . PRO A 1 122 ? 0.161 -17.447 13.683 1.00 81.44 122 PRO A C 1
ATOM 918 O O . PRO A 1 122 ? 1.336 -17.089 13.759 1.00 81.44 122 PRO A O 1
ATOM 921 N N . LYS A 1 123 ? -0.416 -18.157 14.662 1.00 75.31 123 LYS A N 1
ATOM 922 C CA . LYS A 1 123 ? 0.247 -18.450 15.952 1.00 75.31 123 LYS A CA 1
ATOM 923 C C . LYS A 1 123 ? 1.059 -19.751 15.971 1.00 75.31 123 LYS A C 1
ATOM 925 O O . LYS A 1 123 ? 1.908 -19.931 16.837 1.00 75.31 123 LYS A O 1
ATOM 930 N N . ASN A 1 124 ? 0.836 -20.653 15.016 1.00 70.62 124 ASN A N 1
ATOM 931 C CA . ASN A 1 124 ? 1.284 -22.050 15.102 1.00 70.62 124 ASN A CA 1
ATOM 932 C C . ASN A 1 124 ? 2.672 -22.292 14.487 1.00 70.62 124 ASN A C 1
ATOM 934 O O . ASN A 1 124 ? 2.866 -23.256 13.753 1.00 70.62 124 ASN A O 1
ATOM 938 N N . GLY A 1 125 ? 3.636 -21.402 14.737 1.00 65.94 125 GLY A N 1
ATOM 939 C CA . GLY A 1 125 ? 5.016 -21.582 14.261 1.00 65.94 125 GLY A CA 1
ATOM 940 C C . GLY A 1 125 ? 5.199 -21.487 12.740 1.00 65.94 125 GLY A C 1
ATOM 941 O O . GLY A 1 125 ? 6.281 -21.769 12.238 1.00 65.94 125 GLY A O 1
ATOM 942 N N . SER A 1 126 ? 4.171 -21.064 11.998 1.00 70.69 126 SER A N 1
ATOM 943 C CA . SER A 1 126 ? 4.274 -20.780 10.561 1.00 70.69 126 SER A CA 1
ATOM 944 C C . SER A 1 126 ? 5.103 -19.527 10.271 1.00 70.69 126 SER A C 1
ATOM 946 O O . SER A 1 126 ? 5.625 -19.376 9.169 1.00 70.69 126 SER A O 1
ATOM 948 N N . ASN A 1 127 ? 5.233 -18.633 11.255 1.00 68.00 127 ASN A N 1
ATOM 949 C CA . ASN A 1 127 ? 6.103 -17.472 11.160 1.00 68.00 127 ASN A CA 1
ATOM 950 C C . ASN A 1 127 ? 7.496 -17.832 11.701 1.00 68.00 127 ASN A C 1
ATOM 952 O O . ASN A 1 127 ? 7.590 -18.432 12.776 1.00 68.00 127 ASN A O 1
ATOM 956 N N . PRO A 1 128 ? 8.582 -17.452 11.000 1.00 70.62 128 PRO A N 1
ATOM 957 C CA . PRO A 1 128 ? 9.930 -17.668 11.503 1.00 70.62 128 PRO A CA 1
ATOM 958 C C . PRO A 1 128 ? 10.104 -16.985 12.871 1.00 70.62 128 PRO A C 1
ATOM 960 O O . PRO A 1 128 ? 9.557 -15.897 13.087 1.00 70.62 128 PRO A O 1
ATOM 963 N N . PRO A 1 129 ? 10.852 -17.605 13.803 1.00 69.00 129 PRO A N 1
ATOM 964 C CA . PRO A 1 129 ? 10.989 -17.103 15.162 1.00 69.00 129 PRO A CA 1
ATOM 965 C C . PRO A 1 129 ? 11.544 -15.677 15.170 1.00 69.00 129 PRO A C 1
ATOM 967 O O . PRO A 1 129 ? 12.500 -15.350 14.460 1.00 69.00 129 PRO A O 1
ATOM 970 N N . ARG A 1 130 ? 10.931 -14.814 15.990 1.00 66.88 130 ARG A N 1
ATOM 971 C CA . ARG A 1 130 ? 11.369 -13.425 16.148 1.00 66.88 130 ARG A CA 1
ATOM 972 C C . ARG A 1 130 ? 12.814 -13.424 16.671 1.00 66.88 130 ARG A C 1
ATOM 974 O O . ARG A 1 130 ? 13.085 -14.148 17.628 1.00 66.88 130 ARG A O 1
ATOM 981 N N . PRO A 1 131 ? 13.737 -12.630 16.097 1.00 70.25 131 PRO A N 1
ATOM 982 C CA . PRO A 1 131 ? 15.111 -12.570 16.585 1.00 70.25 131 PRO A CA 1
ATOM 983 C C . PRO A 1 131 ? 15.124 -12.171 18.065 1.00 70.25 131 PRO A C 1
ATOM 985 O O . PRO A 1 131 ? 14.712 -11.062 18.407 1.00 70.25 131 PRO A O 1
ATOM 988 N N . ALA A 1 132 ? 15.562 -13.080 18.937 1.00 64.94 132 ALA A N 1
ATOM 989 C CA . ALA A 1 132 ? 15.462 -12.915 20.388 1.00 64.94 132 ALA A CA 1
ATOM 990 C C . ALA A 1 132 ? 16.442 -11.868 20.955 1.00 64.94 132 ALA A C 1
ATOM 992 O O . ALA A 1 132 ? 16.232 -11.360 22.052 1.00 64.94 132 ALA A O 1
ATOM 993 N N . GLU A 1 133 ? 17.483 -11.497 20.200 1.00 56.81 133 GLU A N 1
ATOM 994 C CA . GLU A 1 133 ? 18.641 -10.768 20.740 1.00 56.81 133 GLU A CA 1
ATOM 995 C C . GLU A 1 133 ? 19.098 -9.577 19.883 1.00 56.81 133 GLU A C 1
ATOM 997 O O . GLU A 1 133 ? 20.289 -9.313 19.704 1.00 56.81 133 GLU A O 1
ATOM 1002 N N . THR A 1 134 ? 18.165 -8.803 19.330 1.00 65.44 134 THR A N 1
ATOM 1003 C CA . THR A 1 134 ? 18.522 -7.525 18.695 1.00 65.44 134 THR A CA 1
ATOM 1004 C C . THR A 1 134 ? 17.827 -6.368 19.389 1.00 65.44 134 THR A C 1
ATOM 1006 O O . THR A 1 134 ? 16.603 -6.263 19.345 1.00 65.44 134 THR A O 1
ATOM 1009 N N . SER A 1 135 ? 18.609 -5.464 19.993 1.00 83.00 135 SER A N 1
ATOM 1010 C CA . SER A 1 135 ? 18.117 -4.154 20.440 1.00 83.00 135 SER A CA 1
ATOM 1011 C C . SER A 1 135 ? 17.291 -3.500 19.325 1.00 83.00 135 SER A C 1
ATOM 1013 O O . SER A 1 135 ? 17.734 -3.472 18.174 1.00 83.00 135 SER A O 1
ATOM 1015 N N . ARG A 1 136 ? 16.108 -2.958 19.657 1.00 80.19 136 ARG A N 1
ATOM 1016 C CA . ARG A 1 136 ? 15.199 -2.309 18.688 1.00 80.19 136 ARG A CA 1
ATOM 1017 C C . ARG A 1 136 ? 15.909 -1.220 17.880 1.00 80.19 136 ARG A C 1
ATOM 1019 O O . ARG A 1 136 ? 15.690 -1.114 16.680 1.00 80.19 136 ARG A O 1
ATOM 1026 N N . ILE A 1 137 ? 16.806 -0.469 18.523 1.00 84.31 137 ILE A N 1
ATOM 1027 C CA . ILE A 1 137 ? 17.604 0.582 17.877 1.00 84.31 137 ILE A CA 1
ATOM 1028 C C . ILE A 1 137 ? 18.595 -0.032 16.887 1.00 84.31 137 ILE A C 1
ATOM 1030 O O . ILE A 1 137 ? 18.711 0.433 15.758 1.00 84.31 137 ILE A O 1
ATOM 1034 N N . ARG A 1 138 ? 19.276 -1.117 17.276 1.00 85.00 138 ARG A N 1
ATOM 1035 C CA . ARG A 1 138 ? 20.216 -1.825 16.397 1.00 85.00 138 ARG A CA 1
ATOM 1036 C C . ARG A 1 138 ? 19.499 -2.439 15.196 1.00 85.00 138 ARG A C 1
ATOM 1038 O O . ARG A 1 138 ? 20.030 -2.394 14.091 1.00 85.00 138 ARG A O 1
ATOM 1045 N N . PHE A 1 139 ? 18.297 -2.978 15.400 1.00 82.88 139 PHE A N 1
ATOM 1046 C CA . PHE A 1 139 ? 17.447 -3.469 14.319 1.00 82.88 139 PHE A CA 1
ATOM 1047 C C . PHE A 1 139 ? 17.035 -2.334 13.377 1.00 82.88 139 PHE A C 1
ATOM 1049 O O . PHE A 1 139 ? 17.277 -2.440 12.179 1.00 82.88 139 PHE A O 1
ATOM 1056 N N . ALA A 1 140 ? 16.503 -1.230 13.911 1.00 82.69 140 ALA A N 1
ATOM 1057 C CA . ALA A 1 140 ? 16.093 -0.075 13.116 1.00 82.69 140 ALA A CA 1
ATOM 1058 C C . ALA A 1 140 ? 17.264 0.508 12.310 1.00 82.69 140 ALA A C 1
ATOM 1060 O O . ALA A 1 140 ? 17.147 0.683 11.101 1.00 82.69 140 ALA A O 1
ATOM 1061 N N . ALA A 1 141 ? 18.425 0.714 12.940 1.00 86.44 141 ALA A N 1
ATOM 1062 C CA . ALA A 1 141 ? 19.635 1.175 12.261 1.00 86.44 141 ALA A CA 1
ATOM 1063 C C . ALA A 1 141 ? 20.063 0.212 11.144 1.00 86.44 141 ALA A C 1
ATOM 1065 O O . ALA A 1 141 ? 20.377 0.644 10.037 1.00 86.44 141 ALA A O 1
ATOM 1066 N N . LYS A 1 142 ? 20.013 -1.103 11.397 1.00 85.25 142 LYS A N 1
ATOM 1067 C CA . LYS A 1 142 ? 20.315 -2.124 10.388 1.00 85.25 142 LYS A CA 1
ATOM 1068 C C . LYS A 1 142 ? 19.339 -2.058 9.207 1.00 85.25 142 LYS A C 1
ATOM 1070 O O . LYS A 1 142 ? 19.783 -2.147 8.066 1.00 85.25 142 LYS A O 1
ATOM 1075 N N . GLN A 1 143 ? 18.039 -1.876 9.454 1.00 83.38 143 GLN A N 1
ATOM 1076 C CA . GLN A 1 143 ? 17.052 -1.726 8.379 1.00 83.38 143 GLN A CA 1
ATOM 1077 C C . GLN A 1 143 ? 17.262 -0.440 7.582 1.00 83.38 143 GLN A C 1
ATOM 1079 O O . GLN A 1 143 ? 17.245 -0.500 6.357 1.00 83.38 143 GLN A O 1
ATOM 1084 N N . ILE A 1 144 ? 17.535 0.689 8.245 1.00 85.19 144 ILE A N 1
ATOM 1085 C CA . ILE A 1 144 ? 17.847 1.959 7.573 1.00 85.19 144 ILE A CA 1
ATOM 1086 C C . ILE A 1 144 ? 19.057 1.782 6.654 1.00 85.19 144 ILE A C 1
ATOM 1088 O O . ILE A 1 144 ? 18.969 2.112 5.477 1.00 85.19 144 ILE A O 1
ATOM 1092 N N . ILE A 1 145 ? 20.144 1.179 7.148 1.00 88.81 145 ILE A N 1
ATOM 1093 C CA . ILE A 1 145 ? 21.344 0.905 6.347 1.00 88.81 145 ILE A CA 1
ATOM 1094 C C . ILE A 1 145 ? 21.000 0.049 5.120 1.00 88.81 145 ILE A C 1
ATOM 1096 O O . ILE A 1 145 ? 21.391 0.397 4.007 1.00 88.81 145 ILE A O 1
ATOM 1100 N N . TYR A 1 146 ? 20.237 -1.038 5.283 1.00 82.06 146 TYR A N 1
ATOM 1101 C CA . TYR A 1 146 ? 19.819 -1.863 4.144 1.00 82.06 146 TYR A CA 1
ATOM 1102 C C . TYR A 1 146 ? 18.950 -1.099 3.147 1.00 82.06 146 TYR A C 1
ATOM 1104 O O . TYR A 1 146 ? 19.163 -1.231 1.945 1.00 82.06 146 TYR A O 1
ATOM 1112 N N . ILE A 1 147 ? 17.993 -0.298 3.621 1.00 79.94 147 ILE A N 1
ATOM 1113 C CA . ILE A 1 147 ? 17.151 0.539 2.761 1.00 79.94 147 ILE A CA 1
ATOM 1114 C C . ILE A 1 147 ? 18.032 1.513 1.974 1.00 79.94 147 ILE A C 1
ATOM 1116 O O . ILE A 1 147 ? 17.898 1.594 0.757 1.00 79.94 147 ILE A O 1
ATOM 1120 N N . THR A 1 148 ? 18.988 2.183 2.623 1.00 84.88 148 THR A N 1
ATOM 1121 C CA . THR A 1 148 ? 19.942 3.075 1.953 1.00 84.88 148 THR A CA 1
ATOM 1122 C C . THR A 1 148 ? 20.761 2.338 0.894 1.00 84.88 148 THR A C 1
ATOM 1124 O O . THR A 1 148 ? 20.851 2.818 -0.234 1.00 84.88 148 THR A O 1
ATOM 1127 N N . PHE A 1 149 ? 21.302 1.153 1.198 1.00 86.75 149 PHE A N 1
ATOM 1128 C CA . PHE A 1 149 ? 22.031 0.341 0.215 1.00 86.75 149 PHE A CA 1
ATOM 1129 C C . PHE A 1 149 ? 21.148 -0.090 -0.959 1.00 86.75 149 PHE A C 1
ATOM 1131 O O . PHE A 1 149 ? 21.596 -0.075 -2.103 1.00 86.75 149 PHE A O 1
ATOM 1138 N N . HIS A 1 150 ? 19.893 -0.457 -0.710 1.00 77.69 150 HIS A N 1
ATOM 1139 C CA . HIS A 1 150 ? 18.945 -0.807 -1.764 1.00 77.69 150 HIS A CA 1
ATOM 1140 C C . HIS A 1 150 ? 18.606 0.397 -2.652 1.00 77.69 150 HIS A C 1
ATOM 1142 O O . HIS A 1 150 ? 18.624 0.273 -3.875 1.00 77.69 150 HIS A O 1
ATOM 1148 N N . LEU A 1 151 ? 18.370 1.573 -2.066 1.00 77.44 151 LEU A N 1
ATOM 1149 C CA . LEU A 1 151 ? 18.129 2.811 -2.811 1.00 77.44 151 LEU A CA 1
ATOM 1150 C C . LEU A 1 151 ? 19.357 3.239 -3.624 1.00 77.44 151 LEU A C 1
ATOM 1152 O O . LEU A 1 151 ? 19.216 3.672 -4.768 1.00 77.44 151 LEU A O 1
ATOM 1156 N N . LEU A 1 152 ? 20.561 3.078 -3.069 1.00 84.19 152 LEU A N 1
ATOM 1157 C CA . LEU A 1 152 ? 21.806 3.345 -3.782 1.00 84.19 152 LEU A CA 1
ATOM 1158 C C . LEU A 1 152 ? 21.981 2.386 -4.964 1.00 84.19 152 LEU A C 1
ATOM 1160 O O . LEU A 1 152 ? 22.258 2.845 -6.067 1.00 84.19 152 LEU A O 1
ATOM 1164 N N . ASN A 1 153 ? 21.751 1.084 -4.769 1.00 80.06 153 ASN A N 1
ATOM 1165 C CA . ASN A 1 153 ? 21.776 0.105 -5.858 1.00 80.06 153 ASN A CA 1
ATOM 1166 C C . ASN A 1 153 ? 20.765 0.459 -6.954 1.00 80.06 153 ASN A C 1
ATOM 1168 O O . ASN A 1 153 ? 21.119 0.450 -8.128 1.00 80.06 153 ASN A O 1
ATOM 1172 N N . MET A 1 154 ? 19.541 0.853 -6.589 1.00 72.31 154 MET A N 1
ATOM 1173 C CA . MET A 1 154 ? 18.540 1.328 -7.551 1.00 72.31 154 MET A CA 1
ATOM 1174 C C . MET A 1 154 ? 19.024 2.553 -8.333 1.00 72.31 154 MET A C 1
ATOM 1176 O O . MET A 1 154 ? 18.832 2.621 -9.544 1.00 72.31 154 MET A O 1
ATOM 1180 N N . LYS A 1 155 ? 19.684 3.511 -7.669 1.00 79.50 155 LYS A N 1
ATOM 1181 C CA . LYS A 1 155 ? 20.263 4.690 -8.329 1.00 79.50 155 LYS A CA 1
ATOM 1182 C C . LYS A 1 155 ? 21.415 4.322 -9.259 1.00 79.50 155 LYS A C 1
ATOM 1184 O O . LYS A 1 155 ? 21.431 4.804 -10.385 1.00 79.50 155 LYS A O 1
ATOM 1189 N N . VAL A 1 156 ? 22.338 3.464 -8.828 1.00 81.38 156 VAL A N 1
ATOM 1190 C CA . VAL A 1 156 ? 23.461 2.996 -9.655 1.00 81.38 156 VAL A CA 1
ATOM 1191 C C . VAL A 1 156 ? 22.940 2.253 -10.880 1.00 81.38 156 VAL A C 1
ATOM 1193 O O . VAL A 1 156 ? 23.328 2.604 -11.989 1.00 81.38 156 VAL A O 1
ATOM 1196 N N . LEU A 1 157 ? 22.007 1.312 -10.697 1.00 73.00 157 LEU A N 1
ATOM 1197 C CA . LEU A 1 157 ? 21.337 0.610 -11.793 1.00 73.00 157 LEU A CA 1
ATOM 1198 C C . LEU A 1 157 ? 20.632 1.593 -12.730 1.00 73.00 157 LEU A C 1
ATOM 1200 O O . LEU A 1 157 ? 20.759 1.481 -13.940 1.00 73.00 157 LEU A O 1
ATOM 1204 N N . SER A 1 158 ? 19.923 2.591 -12.201 1.00 69.94 158 SER A N 1
ATOM 1205 C CA . SER A 1 158 ? 19.269 3.606 -13.030 1.00 69.94 158 SER A CA 1
ATOM 1206 C C . SER A 1 158 ? 20.262 4.455 -13.825 1.00 69.94 158 SER A C 1
ATOM 1208 O O . SER A 1 158 ? 19.947 4.830 -14.947 1.00 69.94 158 SER A O 1
ATOM 1210 N N . ILE A 1 159 ? 21.430 4.782 -13.265 1.00 73.12 159 ILE A N 1
ATOM 1211 C CA . ILE A 1 159 ? 22.453 5.583 -13.945 1.00 73.12 159 ILE A CA 1
ATOM 1212 C C . ILE A 1 159 ? 23.142 4.745 -15.019 1.00 73.12 159 ILE A C 1
ATOM 1214 O O . ILE A 1 159 ? 23.208 5.181 -16.162 1.00 73.12 159 ILE A O 1
ATOM 1218 N N . THR A 1 160 ? 23.615 3.534 -14.707 1.00 69.31 160 THR A N 1
ATOM 1219 C CA . THR A 1 160 ? 24.276 2.673 -15.705 1.00 69.31 160 THR A CA 1
ATOM 1220 C C . THR A 1 160 ? 23.369 2.404 -16.909 1.00 69.31 160 THR A C 1
ATOM 1222 O O . THR A 1 160 ? 23.852 2.367 -18.038 1.00 69.31 160 THR A O 1
ATOM 1225 N N . MET A 1 161 ? 22.049 2.347 -16.703 1.00 62.12 161 MET A N 1
ATOM 1226 C CA . MET A 1 161 ? 21.045 2.287 -17.775 1.00 62.12 161 MET A CA 1
ATOM 1227 C C . MET A 1 161 ? 21.083 3.499 -18.707 1.00 62.12 161 MET A C 1
ATOM 1229 O O . MET A 1 161 ? 21.103 3.334 -19.923 1.00 62.12 161 MET A O 1
ATOM 1233 N N . THR A 1 162 ? 21.123 4.715 -18.157 1.00 63.78 162 THR A N 1
ATOM 1234 C CA . THR A 1 162 ? 21.191 5.955 -18.949 1.00 63.78 162 THR A CA 1
ATOM 1235 C C . THR A 1 162 ? 22.501 6.072 -19.727 1.00 63.78 162 THR A C 1
ATOM 1237 O O . THR A 1 162 ? 22.540 6.712 -20.770 1.00 63.78 162 THR A O 1
ATOM 1240 N N . TRP A 1 163 ? 23.578 5.461 -19.228 1.00 59.66 163 TRP A N 1
ATOM 1241 C CA . TRP A 1 163 ? 24.893 5.505 -19.870 1.00 59.66 163 TRP A CA 1
ATOM 1242 C C . TRP A 1 163 ? 25.084 4.451 -20.970 1.00 59.66 163 TRP A C 1
ATOM 1244 O O . TRP A 1 163 ? 25.861 4.695 -21.891 1.00 59.66 163 TRP A O 1
ATOM 1254 N N . HIS A 1 164 ? 24.406 3.300 -20.888 1.00 56.06 164 HIS A N 1
ATOM 1255 C CA . HIS A 1 164 ? 24.498 2.231 -21.895 1.00 56.06 164 HIS A CA 1
ATOM 1256 C C . HIS A 1 164 ? 23.467 2.339 -23.023 1.00 56.06 164 HIS A C 1
ATOM 1258 O O . HIS A 1 164 ? 23.685 1.772 -24.093 1.00 56.06 164 HIS A O 1
ATOM 1264 N N . LEU A 1 165 ? 22.376 3.082 -22.822 1.00 56.16 165 LEU A N 1
ATOM 1265 C CA . LEU A 1 165 ? 21.562 3.562 -23.937 1.00 56.16 165 LEU A CA 1
ATOM 1266 C C . LEU A 1 165 ? 22.401 4.577 -24.732 1.00 56.16 165 LEU A C 1
ATOM 1268 O O . LEU A 1 165 ? 23.067 5.411 -24.113 1.00 56.16 165 LEU A O 1
ATOM 1272 N N . PRO A 1 166 ? 22.449 4.515 -26.077 1.00 48.59 166 PRO A N 1
ATOM 1273 C CA . PRO A 1 166 ? 23.332 5.374 -26.848 1.00 48.59 166 PRO A CA 1
ATOM 1274 C C . PRO A 1 166 ? 23.054 6.838 -26.511 1.00 48.59 166 PRO A C 1
ATOM 1276 O O . PRO A 1 166 ? 21.980 7.364 -26.796 1.00 48.59 166 PRO A O 1
ATOM 1279 N N . ARG A 1 167 ? 24.070 7.527 -25.983 1.00 49.69 167 ARG A N 1
ATOM 1280 C CA . ARG A 1 167 ? 24.095 8.979 -25.723 1.00 49.69 167 ARG A CA 1
ATOM 1281 C C . ARG A 1 167 ? 23.847 9.841 -26.979 1.00 49.69 167 ARG A C 1
ATOM 1283 O O . ARG A 1 167 ? 23.870 11.062 -26.899 1.00 49.69 167 ARG A O 1
ATOM 1290 N N . ASN A 1 168 ? 23.609 9.195 -28.120 1.00 42.91 168 ASN A N 1
ATOM 1291 C CA . ASN A 1 168 ? 23.458 9.748 -29.459 1.00 42.91 168 ASN A CA 1
ATOM 1292 C C . ASN A 1 168 ? 21.987 10.011 -29.847 1.00 42.91 168 ASN A C 1
ATOM 1294 O O . ASN A 1 168 ? 21.701 10.192 -31.024 1.00 42.91 168 ASN A O 1
ATOM 1298 N N . GLY A 1 169 ? 21.042 10.004 -28.899 1.00 44.19 169 GLY A N 1
ATOM 1299 C CA . GLY A 1 169 ? 19.632 10.315 -29.186 1.00 44.19 169 GLY A CA 1
ATOM 1300 C C . GLY A 1 169 ? 18.808 9.150 -29.748 1.00 44.19 169 GLY A C 1
ATOM 1301 O O . GLY A 1 169 ? 17.672 9.358 -30.168 1.00 44.19 169 GLY A O 1
ATOM 1302 N N . LEU A 1 170 ? 19.344 7.925 -29.721 1.00 44.94 170 LEU A N 1
ATOM 1303 C CA . LEU A 1 170 ? 18.576 6.701 -29.961 1.00 44.94 170 LEU A CA 1
ATOM 1304 C C . LEU A 1 170 ? 17.983 6.226 -28.634 1.00 44.94 170 LEU A C 1
ATOM 1306 O O . LEU A 1 170 ? 18.463 5.271 -28.019 1.00 44.94 170 LEU A O 1
ATOM 1310 N N . ASP A 1 171 ? 16.951 6.921 -28.175 1.00 51.56 171 ASP A N 1
ATOM 1311 C CA . ASP A 1 171 ? 16.059 6.327 -27.192 1.00 51.56 171 ASP A CA 1
ATOM 1312 C C . ASP A 1 171 ? 15.420 5.105 -27.871 1.00 51.56 171 ASP A C 1
ATOM 1314 O O . ASP A 1 171 ? 14.920 5.190 -28.990 1.00 51.56 171 ASP A O 1
ATOM 1318 N N . LEU A 1 172 ? 15.499 3.917 -27.280 1.00 49.47 172 LEU A N 1
ATOM 1319 C CA . LEU A 1 172 ? 15.066 2.698 -27.983 1.00 49.47 172 LEU A CA 1
ATOM 1320 C C . LEU A 1 172 ? 13.572 2.733 -28.330 1.00 49.47 172 LEU A C 1
ATOM 1322 O O . LEU A 1 172 ? 13.122 2.182 -29.335 1.00 49.47 172 LEU A O 1
ATOM 1326 N N . ALA A 1 173 ? 12.831 3.454 -27.498 1.00 47.59 173 ALA A N 1
ATOM 1327 C CA . ALA A 1 173 ? 11.445 3.780 -27.718 1.00 47.59 173 ALA A CA 1
ATOM 1328 C C . ALA A 1 173 ? 11.258 4.773 -28.888 1.00 47.59 173 ALA A C 1
ATOM 1330 O O . ALA A 1 173 ? 10.262 4.653 -29.596 1.00 47.59 173 ALA A O 1
ATOM 1331 N N . SER A 1 174 ? 12.214 5.679 -29.169 1.00 45.72 174 SER A N 1
ATOM 1332 C CA . SER A 1 174 ? 12.132 6.665 -30.272 1.00 45.72 174 SER A CA 1
ATOM 1333 C C . SER A 1 174 ? 12.455 6.076 -31.639 1.00 45.72 174 SER A C 1
ATOM 1335 O O . SER A 1 174 ? 12.143 6.679 -32.661 1.00 45.72 174 SER A O 1
ATOM 1337 N N . MET A 1 175 ? 13.024 4.871 -31.676 1.00 50.16 175 MET A N 1
ATOM 1338 C CA . MET A 1 175 ? 13.230 4.121 -32.914 1.00 50.16 175 MET A CA 1
ATOM 1339 C C . MET A 1 175 ? 12.074 3.183 -33.281 1.00 50.16 175 MET A C 1
ATOM 1341 O O . MET A 1 175 ? 12.160 2.496 -34.297 1.00 50.16 175 MET A O 1
ATOM 1345 N N . GLY A 1 176 ? 11.023 3.074 -32.457 1.00 52.69 176 GLY A N 1
ATOM 1346 C CA . GLY A 1 176 ? 9.955 2.083 -32.666 1.00 52.69 176 GLY A CA 1
ATOM 1347 C C . GLY A 1 176 ? 10.437 0.624 -32.591 1.00 52.69 176 GLY A C 1
ATOM 1348 O O . GLY A 1 176 ? 9.698 -0.306 -32.916 1.00 52.69 176 GLY A O 1
ATOM 1349 N N . CYS A 1 177 ? 11.679 0.408 -32.153 1.00 57.75 177 CYS A N 1
ATOM 1350 C CA . CYS A 1 177 ? 12.287 -0.901 -31.991 1.00 57.75 177 CYS A CA 1
ATOM 1351 C C . CYS A 1 177 ? 11.811 -1.498 -30.668 1.00 57.75 177 CYS A C 1
ATOM 1353 O O . CYS A 1 177 ? 12.408 -1.280 -29.616 1.00 57.75 177 CYS A O 1
ATOM 1355 N N . GLY A 1 178 ? 10.709 -2.249 -30.713 1.00 59.66 178 GLY A N 1
ATOM 1356 C CA . GLY A 1 178 ? 10.253 -3.015 -29.556 1.00 59.66 178 GLY A CA 1
ATOM 1357 C C . GLY A 1 178 ? 11.333 -3.985 -29.060 1.00 59.66 178 GLY A C 1
ATOM 1358 O O . GLY A 1 178 ? 12.212 -4.392 -29.813 1.00 59.66 178 GLY A O 1
ATOM 1359 N N . LEU A 1 179 ? 11.232 -4.440 -27.808 1.00 59.62 179 LEU A N 1
ATOM 1360 C CA . LEU A 1 179 ? 12.107 -5.469 -27.210 1.00 59.62 179 LEU A CA 1
ATOM 1361 C C . LEU A 1 179 ? 12.341 -6.696 -28.121 1.00 59.62 179 LEU A C 1
ATOM 1363 O O . LEU A 1 179 ? 13.382 -7.348 -28.046 1.00 59.62 179 LEU A O 1
ATOM 1367 N N . ALA A 1 180 ? 11.389 -6.983 -29.013 1.00 68.06 180 ALA A N 1
ATOM 1368 C CA . ALA A 1 180 ? 11.446 -8.034 -30.022 1.00 68.06 180 ALA A CA 1
ATOM 1369 C C . ALA A 1 180 ? 12.465 -7.812 -31.163 1.00 68.06 180 ALA A C 1
ATOM 1371 O O . ALA A 1 180 ? 12.758 -8.773 -31.873 1.00 68.06 180 ALA A O 1
ATOM 1372 N N . SER A 1 181 ? 13.028 -6.614 -31.345 1.00 67.69 181 SER A N 1
ATOM 1373 C CA . SER A 1 181 ? 14.092 -6.350 -32.329 1.00 67.69 181 SER A CA 1
ATOM 1374 C C . SER A 1 181 ? 15.501 -6.399 -31.726 1.00 67.69 181 SER A C 1
ATOM 1376 O O . SER A 1 181 ? 16.485 -6.468 -32.459 1.00 67.69 181 SER A O 1
ATOM 1378 N N . MET A 1 182 ? 15.626 -6.433 -30.394 1.00 70.81 182 MET A N 1
ATOM 1379 C CA . MET A 1 182 ? 16.921 -6.553 -29.722 1.00 70.81 182 MET A CA 1
ATOM 1380 C C . MET A 1 182 ? 17.446 -7.991 -29.743 1.00 70.81 182 MET A C 1
ATOM 1382 O O . MET A 1 182 ? 16.673 -8.952 -29.650 1.00 70.81 182 MET A O 1
ATOM 1386 N N . GLY A 1 183 ? 18.774 -8.138 -29.787 1.00 80.69 183 GLY A N 1
ATOM 1387 C CA . GLY A 1 183 ? 19.442 -9.425 -29.589 1.00 80.69 183 GLY A CA 1
ATOM 1388 C C . GLY A 1 183 ? 19.142 -10.025 -28.209 1.00 80.69 183 GLY A C 1
ATOM 1389 O O . GLY A 1 183 ? 18.923 -9.303 -27.236 1.00 80.69 183 GLY A O 1
ATOM 1390 N N . TRP A 1 184 ? 19.152 -11.357 -28.110 1.00 79.12 184 TRP A N 1
ATOM 1391 C CA . TRP A 1 184 ? 18.780 -12.095 -26.894 1.00 79.12 184 TRP A CA 1
ATOM 1392 C C . TRP A 1 184 ? 19.542 -11.673 -25.631 1.00 79.12 184 TRP A C 1
ATOM 1394 O O . TRP A 1 184 ? 18.941 -11.609 -24.561 1.00 79.12 184 TRP A O 1
ATOM 1404 N N . GLY A 1 185 ? 20.828 -11.325 -25.752 1.00 77.25 185 GLY A N 1
ATOM 1405 C CA . GLY A 1 185 ? 21.625 -10.843 -24.618 1.00 77.25 185 GLY A CA 1
ATOM 1406 C C . GLY A 1 185 ? 21.051 -9.571 -23.984 1.00 77.25 185 GLY A C 1
ATOM 1407 O O . GLY A 1 185 ? 20.953 -9.482 -22.764 1.00 77.25 185 GLY A O 1
ATOM 1408 N N . TRP A 1 186 ? 20.584 -8.625 -24.802 1.00 70.38 186 TRP A N 1
ATOM 1409 C CA . TRP A 1 186 ? 19.977 -7.382 -24.318 1.00 70.38 186 TRP A CA 1
ATOM 1410 C C . TRP A 1 186 ? 18.622 -7.617 -23.653 1.00 70.38 186 TRP A C 1
ATOM 1412 O O . TRP A 1 186 ? 18.349 -7.027 -22.612 1.00 70.38 186 TRP A O 1
ATOM 1422 N N . ARG A 1 187 ? 17.807 -8.536 -24.188 1.00 73.88 187 ARG A N 1
ATOM 1423 C CA . ARG A 1 187 ? 16.535 -8.925 -23.553 1.00 73.88 187 ARG A CA 1
ATOM 1424 C C . ARG A 1 187 ? 16.758 -9.573 -22.195 1.00 73.88 187 ARG A C 1
ATOM 1426 O O . ARG A 1 187 ? 16.051 -9.256 -21.247 1.00 73.88 187 ARG A O 1
ATOM 1433 N N . LEU A 1 188 ? 17.742 -10.467 -22.094 1.00 75.25 188 LEU A N 1
ATOM 1434 C CA . LEU A 1 188 ? 18.077 -11.120 -20.832 1.00 75.25 188 LEU A CA 1
ATOM 1435 C C . LEU A 1 188 ? 18.533 -10.094 -19.791 1.00 75.25 188 LEU A C 1
ATOM 1437 O O . LEU A 1 188 ? 18.072 -10.137 -18.654 1.00 75.25 188 LEU A O 1
ATOM 1441 N N . MET A 1 189 ? 19.383 -9.143 -20.187 1.00 72.19 189 MET A N 1
ATOM 1442 C CA . MET A 1 189 ? 19.809 -8.051 -19.310 1.00 72.19 189 MET A CA 1
ATOM 1443 C C . MET A 1 189 ? 18.634 -7.185 -18.846 1.00 72.19 189 MET A C 1
ATOM 1445 O O . MET A 1 189 ? 18.575 -6.823 -17.671 1.00 72.19 189 ME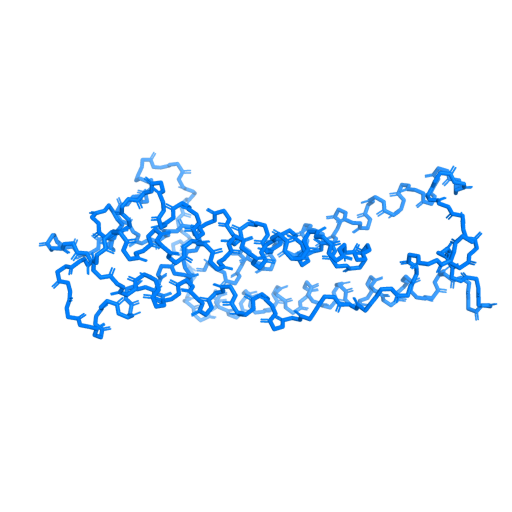T A O 1
ATOM 1449 N N . ASP A 1 190 ? 17.677 -6.894 -19.728 1.00 69.38 190 ASP A N 1
ATOM 1450 C CA . ASP A 1 190 ? 16.488 -6.113 -19.383 1.00 69.38 190 ASP A CA 1
ATOM 1451 C C . ASP A 1 190 ? 15.538 -6.880 -18.440 1.00 69.38 190 ASP A C 1
ATOM 1453 O O . ASP A 1 190 ? 15.062 -6.332 -17.446 1.00 69.38 190 ASP A O 1
ATOM 1457 N N . ILE A 1 191 ? 15.351 -8.189 -18.644 1.00 75.44 191 ILE A N 1
ATOM 1458 C CA . ILE A 1 191 ? 14.591 -9.051 -17.721 1.00 75.44 191 ILE A CA 1
ATOM 1459 C C . ILE A 1 191 ? 15.263 -9.107 -16.344 1.00 75.44 191 ILE A C 1
ATOM 1461 O O . ILE A 1 191 ? 14.603 -8.900 -15.323 1.00 75.44 191 ILE A O 1
ATOM 1465 N N . LEU A 1 192 ? 16.577 -9.360 -16.297 1.00 76.31 192 LEU A N 1
ATOM 1466 C CA . LEU A 1 192 ? 17.339 -9.401 -15.045 1.00 76.31 192 LEU A CA 1
ATOM 1467 C C . LEU A 1 192 ? 17.268 -8.060 -14.309 1.00 76.31 192 LEU A C 1
ATOM 1469 O O . LEU A 1 192 ? 17.137 -8.036 -13.085 1.00 76.31 192 LEU A O 1
ATOM 1473 N N . ARG A 1 193 ? 17.279 -6.946 -15.047 1.00 70.19 193 ARG A N 1
ATOM 1474 C CA . ARG A 1 193 ? 17.062 -5.603 -14.507 1.00 70.19 193 ARG A CA 1
ATOM 1475 C C . ARG A 1 193 ? 15.692 -5.470 -13.856 1.00 70.19 193 ARG A C 1
ATOM 1477 O O . ARG A 1 193 ? 15.637 -5.076 -12.693 1.00 70.19 193 ARG A O 1
ATOM 1484 N N . TYR A 1 194 ? 14.599 -5.735 -14.576 1.00 68.94 194 TYR A N 1
ATOM 1485 C CA . TYR A 1 194 ? 13.257 -5.590 -13.998 1.00 68.94 194 TYR A CA 1
ATOM 1486 C C . TYR A 1 194 ? 13.077 -6.512 -12.795 1.00 68.94 194 TYR A C 1
ATOM 1488 O O . TYR A 1 194 ? 12.517 -6.087 -11.786 1.00 68.94 194 TYR A O 1
ATOM 1496 N N . GLY A 1 195 ? 13.642 -7.720 -12.852 1.00 72.62 195 GLY A N 1
ATOM 1497 C CA . GLY A 1 195 ? 13.713 -8.632 -11.715 1.00 72.62 195 GLY A CA 1
ATOM 1498 C C . GLY A 1 195 ? 14.459 -8.031 -10.519 1.00 72.62 195 GLY A C 1
ATOM 1499 O O . GLY A 1 195 ? 13.950 -8.067 -9.401 1.00 72.62 195 GLY A O 1
ATOM 1500 N N . ALA A 1 196 ? 15.629 -7.422 -10.736 1.00 74.19 196 ALA A N 1
ATOM 1501 C CA . ALA A 1 196 ? 16.419 -6.787 -9.681 1.00 74.19 196 ALA A CA 1
ATOM 1502 C C . ALA A 1 196 ? 15.718 -5.561 -9.072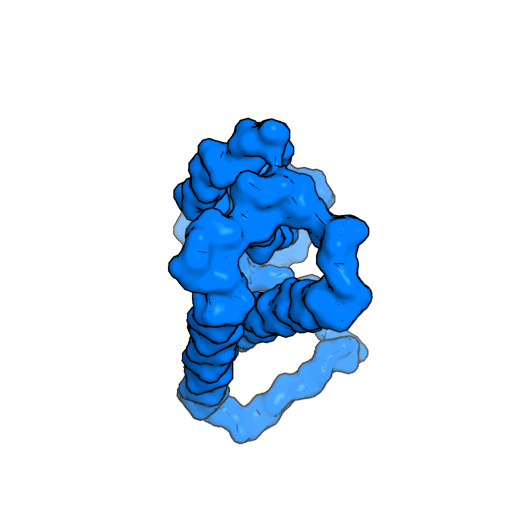 1.00 74.19 196 ALA A C 1
ATOM 1504 O O . ALA A 1 196 ? 15.719 -5.403 -7.849 1.00 74.19 196 ALA A O 1
ATOM 1505 N N . ILE A 1 197 ? 15.082 -4.723 -9.897 1.00 69.38 197 ILE A N 1
ATOM 1506 C CA . ILE A 1 197 ? 14.295 -3.562 -9.454 1.00 69.38 197 ILE A CA 1
ATOM 1507 C C . ILE A 1 197 ? 13.085 -4.036 -8.645 1.00 69.38 197 ILE A C 1
ATOM 1509 O O . ILE A 1 197 ? 12.895 -3.594 -7.513 1.00 69.38 197 ILE A O 1
ATOM 1513 N N . ALA A 1 198 ? 12.299 -4.977 -9.171 1.00 67.88 198 ALA A N 1
ATOM 1514 C CA . ALA A 1 198 ? 11.139 -5.523 -8.473 1.00 67.88 198 ALA A CA 1
ATOM 1515 C C . ALA A 1 198 ? 11.541 -6.180 -7.141 1.00 67.88 198 ALA A C 1
ATOM 1517 O O . ALA A 1 198 ? 1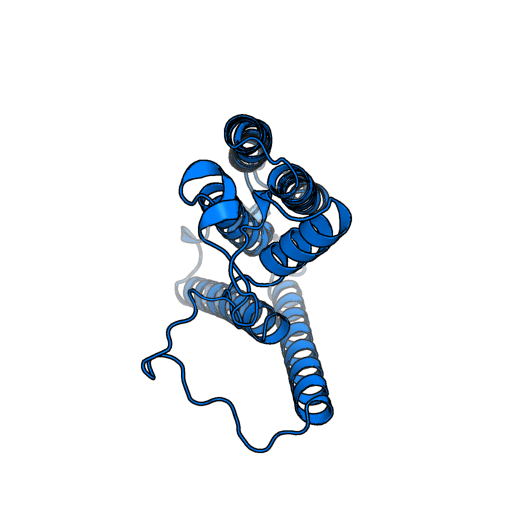0.970 -5.856 -6.103 1.00 67.88 198 ALA A O 1
ATOM 1518 N N . SER A 1 199 ? 12.576 -7.025 -7.141 1.00 72.00 199 SER A N 1
ATOM 1519 C CA . SER A 1 199 ? 13.122 -7.665 -5.935 1.00 72.00 199 SER A CA 1
ATOM 1520 C C . SER A 1 199 ? 13.595 -6.642 -4.901 1.00 72.00 199 SER A C 1
ATOM 1522 O O . SER A 1 199 ? 13.294 -6.758 -3.709 1.00 72.00 199 SER A O 1
ATOM 1524 N N . THR A 1 200 ? 14.293 -5.596 -5.346 1.00 73.12 200 THR A N 1
ATOM 1525 C CA . THR A 1 200 ? 14.784 -4.535 -4.462 1.00 73.12 200 THR A CA 1
ATOM 1526 C C . THR A 1 200 ? 13.629 -3.717 -3.891 1.00 73.12 200 THR A C 1
ATOM 1528 O O . THR A 1 200 ? 13.607 -3.461 -2.690 1.00 73.12 200 THR A O 1
ATOM 1531 N N . GLY A 1 201 ? 12.633 -3.367 -4.709 1.00 67.56 201 GLY A N 1
ATOM 1532 C CA . GLY A 1 201 ? 11.414 -2.692 -4.265 1.00 67.56 201 GLY A CA 1
ATOM 1533 C C . GLY A 1 201 ? 10.654 -3.514 -3.225 1.00 67.56 201 GLY A C 1
ATOM 1534 O O . GLY A 1 201 ? 10.364 -3.014 -2.140 1.00 67.56 201 GLY A O 1
ATOM 1535 N N . LEU A 1 202 ? 10.429 -4.802 -3.499 1.00 68.94 202 LEU A N 1
ATOM 1536 C CA . LEU A 1 202 ? 9.815 -5.738 -2.555 1.00 68.94 202 LEU A CA 1
ATOM 1537 C C . LEU A 1 202 ? 10.625 -5.858 -1.260 1.00 68.94 202 LEU A C 1
ATOM 1539 O O . LEU A 1 202 ? 10.041 -5.897 -0.182 1.00 68.94 202 LEU A O 1
ATOM 1543 N N . SER A 1 203 ? 11.958 -5.862 -1.341 1.00 71.62 203 SER A N 1
ATOM 1544 C CA . SER A 1 203 ? 12.845 -5.913 -0.173 1.00 71.62 203 SER A CA 1
ATOM 1545 C C . SER A 1 203 ? 12.771 -4.640 0.670 1.00 71.62 203 SER A C 1
ATOM 1547 O O . SER A 1 203 ? 12.720 -4.725 1.895 1.00 71.62 203 SER A O 1
ATOM 1549 N N . VAL A 1 204 ? 12.732 -3.462 0.041 1.00 70.69 204 VAL A N 1
ATOM 1550 C CA . VAL A 1 204 ? 12.571 -2.175 0.737 1.00 70.69 204 VAL A CA 1
ATOM 1551 C C . VAL A 1 204 ? 11.215 -2.116 1.431 1.00 70.69 204 VAL A C 1
ATOM 1553 O O . VAL A 1 204 ? 11.164 -1.839 2.626 1.00 70.69 204 VAL A O 1
ATOM 1556 N N . VAL A 1 205 ? 10.136 -2.444 0.717 1.00 67.38 205 VAL A N 1
ATOM 1557 C CA . VAL A 1 205 ? 8.771 -2.492 1.265 1.00 67.38 205 VAL A CA 1
ATOM 1558 C C . VAL A 1 205 ? 8.691 -3.502 2.408 1.00 67.38 205 VAL A C 1
ATOM 1560 O O . VAL A 1 205 ? 8.188 -3.180 3.480 1.00 67.38 205 VAL A O 1
ATOM 1563 N N . HIS A 1 206 ? 9.253 -4.700 2.227 1.00 67.81 206 HIS A N 1
ATOM 1564 C CA . HIS A 1 206 ? 9.313 -5.718 3.270 1.00 67.81 206 HIS A CA 1
ATOM 1565 C C . HIS A 1 206 ? 9.990 -5.185 4.535 1.00 67.81 206 HIS A C 1
ATOM 1567 O O . HIS A 1 206 ? 9.460 -5.388 5.623 1.00 67.81 206 HIS A O 1
ATOM 1573 N N . ARG A 1 207 ? 11.146 -4.535 4.400 1.00 70.44 207 ARG A N 1
ATOM 1574 C CA . ARG A 1 207 ? 11.961 -4.074 5.532 1.00 70.44 207 ARG A CA 1
ATOM 1575 C C . ARG A 1 207 ? 11.410 -2.825 6.207 1.00 70.44 207 ARG A C 1
ATOM 1577 O O . ARG A 1 207 ? 11.577 -2.675 7.410 1.00 70.44 207 ARG A O 1
ATOM 1584 N N . ALA A 1 208 ? 10.763 -1.939 5.453 1.00 67.88 208 ALA A N 1
ATOM 1585 C CA . ALA A 1 208 ? 10.111 -0.749 5.994 1.00 67.88 208 ALA A CA 1
ATOM 1586 C C . ALA A 1 208 ? 8.871 -1.092 6.838 1.00 67.88 208 ALA A C 1
ATOM 1588 O O . ALA A 1 208 ? 8.449 -0.288 7.663 1.00 67.88 208 ALA A O 1
ATOM 1589 N N . LEU A 1 209 ? 8.291 -2.276 6.619 1.00 62.62 209 LEU A N 1
ATOM 1590 C CA . LEU A 1 209 ? 7.030 -2.717 7.219 1.00 62.62 209 LEU A CA 1
ATOM 1591 C C . LEU A 1 209 ? 7.230 -3.844 8.255 1.00 62.62 209 LEU A C 1
ATOM 1593 O O . LEU A 1 209 ? 6.258 -4.483 8.657 1.00 62.62 209 LEU A O 1
ATOM 1597 N N . THR A 1 210 ? 8.478 -4.091 8.677 1.00 59.00 210 THR A N 1
ATOM 1598 C CA . THR A 1 210 ? 8.876 -4.995 9.782 1.00 59.00 210 THR A CA 1
ATOM 1599 C C . THR A 1 210 ? 9.481 -4.223 10.937 1.00 59.00 210 THR A C 1
ATOM 1601 O O . THR A 1 210 ? 9.143 -4.545 12.097 1.00 59.00 210 THR A O 1
#

pLDDT: mean 78.3, std 13.12, range [42.91, 94.81]

Foldseek 3Di:
DAVLVPQPADDPVLLVVLLVLLLVLLLDLDLVSVLVSLVVLVVSLVVDVVSDHDPVCVLVNVVSVLSNVLSCCPRPVDVCQCQKAFCPDDDDGLSPDDSVVSSVVSVCSSLQSPSVRINPRDDPCPDPDDDPDDDPVNLVVVLVVLLVVLVVVVVVLVVVVVVPQPPPPPPVSNVVNPPVNDDPVVNVVVVVSVVSNNVSSVSNSVSSSD

Solvent-accessible surface area (backbone atoms only — not comparable to full-atom values): 12311 Å² total; per-residue (Å²): 129,66,77,82,79,71,64,78,77,83,61,68,63,59,57,52,48,45,56,63,50,48,48,60,28,61,56,46,71,48,65,66,57,18,41,57,51,44,54,63,45,52,48,52,53,49,49,52,63,70,73,51,73,56,83,89,40,49,69,55,51,51,53,48,50,56,47,51,51,52,49,44,38,49,41,68,74,40,61,39,38,75,71,56,46,48,54,88,56,67,93,74,40,48,59,75,44,55,71,68,58,23,48,52,49,37,51,51,51,75,66,32,90,78,39,76,69,25,61,84,43,75,80,82,71,80,52,80,79,75,80,88,84,63,58,69,66,60,47,51,52,51,44,52,52,51,41,51,53,47,53,49,49,52,49,51,54,54,47,55,50,63,67,70,42,56,89,80,76,54,46,56,73,80,68,62,53,50,78,87,73,53,58,69,69,60,49,52,53,51,51,53,46,53,50,50,53,50,51,46,51,51,48,41,55,53,55,76,65,108

Sequence (210 aa):
MDSDLQRPPVSSWLLISSAALAFPALMCRSALARKAMLLPVAGIALYIATVGMSIGDYVMAGALTAHVFAIFDFLALTDAHLELRLADQAAPSAGSLPFFERAKWALRLLTSPRLIGWANEPKNGSNPPRPAETSRIRFAAKQIIYITFHLLNMKVLSITMTWHLPRNGLDLASMGCGLASMGWGWRLMDILRYGAIASTGLSVVHRALT